Protein AF-A0A922ZVG9-F1 (afdb_monomer)

Foldseek 3Di:
DDDDDDDDDDDDDDDDDDDDDDDDDDDDDDDDDDDDDDDDDDPDPPPDPPPPPPDDDQDQDDPCLLPPQVNVCVLQHVQKDWPDKDQLVRCVVQDDQPPVSVQQVVFPDKTKTKMAHPPDPFIKIKIKGWDAQVSLVVSVVSLVVVVWDWDDDPQWIKTKDWDDDPPAIKIWIWIDGRTMIMIMIGGGNVSRVSSSVSSVVSSCVVCVPVVD

Mean predicted aligned error: 12.77 Å

Radius of gyration: 26.07 Å; Cα contacts (8 Å, |Δi|>4): 319; chains: 1; bounding box: 52×43×104 Å

pLDDT: mean 85.52, std 18.0, range [38.47, 98.81]

Structure (mmCIF, N/CA/C/O backbone):
data_AF-A0A922ZVG9-F1
#
_entry.id   AF-A0A922ZVG9-F1
#
loop_
_atom_site.group_PDB
_atom_site.id
_atom_site.type_symbol
_atom_site.label_atom_id
_atom_site.label_alt_id
_atom_site.label_comp_id
_atom_site.label_asym_id
_atom_site.label_entity_id
_atom_site.label_seq_id
_atom_site.pdbx_PDB_ins_code
_atom_site.Cartn_x
_atom_site.Cartn_y
_atom_site.Cartn_z
_atom_site.occupancy
_atom_site.B_iso_or_equiv
_atom_site.auth_seq_id
_atom_site.auth_comp_id
_atom_site.auth_asym_id
_atom_site.auth_atom_id
_atom_site.pdbx_PDB_model_num
ATOM 1 N N . MET A 1 1 ? -9.585 1.193 -50.140 1.00 43.19 1 MET A N 1
ATOM 2 C CA . MET A 1 1 ? -10.476 0.426 -49.247 1.00 43.19 1 MET A CA 1
ATOM 3 C C . MET A 1 1 ? -10.471 1.135 -47.900 1.00 43.19 1 MET A C 1
ATOM 5 O O . MET A 1 1 ? -9.735 0.750 -47.012 1.00 43.19 1 MET A O 1
ATOM 9 N N . GLU A 1 2 ? -10.979 2.360 -47.793 1.00 38.47 2 GLU A N 1
ATOM 10 C CA . GLU A 1 2 ? -12.406 2.732 -47.820 1.00 38.47 2 GLU A CA 1
ATOM 11 C C . GLU A 1 2 ? -13.263 1.918 -46.843 1.00 38.47 2 GLU A C 1
ATOM 13 O O . GLU A 1 2 ? -13.552 0.756 -47.105 1.00 38.47 2 GLU A O 1
ATOM 18 N N . GLY A 1 3 ? -13.728 2.599 -45.786 1.00 40.97 3 GLY A N 1
ATOM 19 C CA . GLY A 1 3 ? -15.113 2.482 -45.321 1.00 40.97 3 GLY A CA 1
ATOM 20 C C . GLY A 1 3 ? -15.347 1.873 -43.936 1.00 40.97 3 GLY A C 1
ATOM 21 O O . GLY A 1 3 ? -15.377 0.659 -43.814 1.00 40.97 3 GLY A O 1
ATOM 22 N N . LEU A 1 4 ? -15.600 2.734 -42.938 1.00 57.41 4 LEU A N 1
ATOM 23 C CA . LEU A 1 4 ? -16.803 2.808 -42.066 1.00 57.41 4 LEU A CA 1
ATOM 24 C C . LEU A 1 4 ? -16.426 3.648 -40.822 1.00 57.41 4 LEU A C 1
ATOM 26 O O . LEU A 1 4 ? -15.674 3.190 -39.977 1.00 57.41 4 LEU A O 1
ATOM 30 N N . LEU A 1 5 ? -16.727 4.947 -40.706 1.00 56.44 5 LEU A N 1
ATOM 31 C CA . LEU A 1 5 ? -18.036 5.550 -40.405 1.00 56.44 5 LEU A CA 1
ATOM 32 C C . LEU A 1 5 ? -18.814 4.822 -39.294 1.00 56.44 5 LEU A C 1
ATOM 34 O O . LEU A 1 5 ? -19.694 4.016 -39.577 1.00 56.44 5 LEU A O 1
ATOM 38 N N . MET A 1 6 ? -18.581 5.219 -38.037 1.00 56.72 6 MET A N 1
ATOM 39 C CA . MET A 1 6 ? -19.600 5.116 -36.993 1.00 56.72 6 MET A CA 1
ATOM 40 C C . MET A 1 6 ? -19.774 6.467 -36.299 1.00 56.72 6 MET A C 1
ATOM 42 O O . MET A 1 6 ? -18.881 7.007 -35.655 1.00 56.72 6 MET A O 1
ATOM 46 N N . ARG A 1 7 ? -20.944 7.051 -36.559 1.00 57.59 7 ARG A N 1
ATOM 47 C CA . ARG A 1 7 ? -21.466 8.293 -35.998 1.00 57.59 7 ARG A CA 1
ATOM 48 C C . ARG A 1 7 ? -22.326 7.962 -34.780 1.00 57.59 7 ARG A C 1
ATOM 50 O O . ARG A 1 7 ? -23.162 7.069 -34.871 1.00 57.59 7 ARG A O 1
ATOM 57 N N . GLY A 1 8 ? -22.270 8.823 -33.768 1.00 42.88 8 GLY A N 1
ATOM 58 C CA . GLY A 1 8 ? -23.385 9.067 -32.848 1.00 42.88 8 GLY A CA 1
ATOM 59 C C . GLY A 1 8 ? -23.126 8.601 -31.413 1.00 42.88 8 GLY A C 1
ATOM 60 O O . GLY A 1 8 ? -22.504 7.576 -31.212 1.00 42.88 8 GLY A O 1
ATOM 61 N N . ARG A 1 9 ? -23.582 9.290 -30.365 1.00 59.34 9 ARG A N 1
ATOM 62 C CA . ARG A 1 9 ? -24.450 10.470 -30.244 1.00 59.34 9 ARG A CA 1
ATOM 63 C C . ARG A 1 9 ? -24.078 11.208 -28.953 1.00 59.34 9 ARG A C 1
ATOM 65 O O . ARG A 1 9 ? -23.789 10.582 -27.943 1.00 59.34 9 ARG A O 1
ATOM 72 N N . ILE A 1 10 ? -24.145 12.533 -29.015 1.00 49.34 10 ILE A N 1
ATOM 73 C CA . ILE A 1 10 ? -24.098 13.460 -27.883 1.00 49.34 10 ILE A CA 1
ATOM 74 C C . ILE A 1 10 ? -25.368 13.272 -27.043 1.00 49.34 10 ILE A C 1
ATOM 76 O O . ILE A 1 10 ? -26.468 13.331 -27.596 1.00 49.34 10 ILE A O 1
ATOM 80 N N . LEU A 1 11 ? -25.225 13.113 -25.726 1.00 55.97 11 LEU A N 1
ATOM 81 C CA . LEU A 1 11 ? -26.297 13.349 -24.759 1.00 55.97 11 LEU A CA 1
ATOM 82 C C . LEU A 1 11 ? -25.778 14.303 -23.679 1.00 55.97 11 LEU A C 1
ATOM 84 O O . LEU A 1 11 ? -25.039 13.923 -22.778 1.00 55.97 11 LEU A O 1
ATOM 88 N N . ILE A 1 12 ? -26.157 15.571 -23.833 1.00 51.50 12 ILE A N 1
ATOM 89 C CA . ILE A 1 12 ? -26.032 16.630 -22.832 1.00 51.50 12 ILE A CA 1
ATOM 90 C C . ILE A 1 12 ? -27.195 16.434 -21.858 1.00 51.50 12 ILE A C 1
ATOM 92 O O . ILE A 1 12 ? -28.350 16.610 -22.242 1.00 51.50 12 ILE A O 1
ATOM 96 N N . GLY A 1 13 ? -26.897 16.049 -20.620 1.00 48.12 13 GLY A N 1
ATOM 97 C CA . GLY A 1 13 ? -27.869 15.942 -19.534 1.00 48.12 13 GLY A CA 1
ATOM 98 C C . GLY A 1 13 ? -27.496 16.887 -18.401 1.00 48.12 13 GLY A C 1
ATOM 99 O O . GLY A 1 13 ? -26.818 16.487 -17.464 1.00 48.12 13 GLY A O 1
ATOM 100 N N . 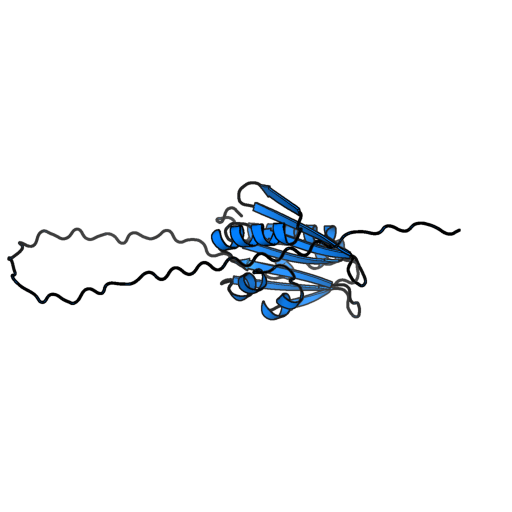ALA A 1 14 ? -27.911 18.149 -18.504 1.00 50.88 14 ALA A N 1
ATOM 101 C CA . ALA A 1 14 ? -27.835 19.110 -17.411 1.00 50.88 14 ALA A CA 1
ATOM 102 C C . ALA A 1 14 ? -29.084 18.960 -16.531 1.00 50.88 14 ALA A C 1
ATOM 104 O O . ALA A 1 14 ? -30.191 19.251 -16.981 1.00 50.88 14 ALA A O 1
ATOM 105 N N . ALA A 1 15 ? -28.910 18.530 -15.283 1.00 53.50 15 ALA A N 1
ATOM 106 C CA . ALA A 1 15 ? -29.954 18.569 -14.264 1.00 53.50 15 ALA A CA 1
ATOM 107 C C . ALA A 1 15 ? -29.388 19.231 -13.003 1.00 53.50 15 ALA A C 1
ATOM 109 O O . ALA A 1 15 ? -28.751 18.596 -12.170 1.00 53.50 15 ALA A O 1
ATOM 110 N N . ALA A 1 16 ? -29.599 20.543 -12.902 1.00 50.28 16 ALA A N 1
ATOM 111 C CA . ALA A 1 16 ? -29.396 21.301 -11.679 1.00 50.28 16 ALA A CA 1
ATOM 112 C C . ALA A 1 16 ? -30.608 21.082 -10.763 1.00 50.28 16 ALA A C 1
ATOM 114 O O . ALA A 1 16 ? -31.729 21.427 -11.137 1.00 50.28 16 ALA A O 1
ATOM 115 N N . ILE A 1 17 ? -30.388 20.534 -9.568 1.00 63.16 17 ILE A N 1
ATOM 116 C CA . ILE A 1 17 ? -31.387 20.518 -8.496 1.00 63.16 17 ILE A CA 1
ATOM 117 C C . ILE A 1 17 ? -30.817 21.327 -7.335 1.00 63.16 17 ILE A C 1
ATOM 119 O O . ILE A 1 17 ? -29.935 20.883 -6.608 1.00 63.16 17 ILE A O 1
ATOM 123 N N . ALA A 1 18 ? -31.326 22.549 -7.206 1.00 53.88 18 ALA A N 1
ATOM 124 C CA . ALA A 1 18 ? -31.169 23.386 -6.032 1.00 53.88 18 ALA A CA 1
ATOM 125 C C . ALA A 1 18 ? -32.199 22.955 -4.979 1.00 53.88 18 ALA A C 1
ATOM 127 O O . ALA A 1 18 ? -33.402 23.026 -5.230 1.00 53.88 18 ALA A O 1
ATOM 128 N N . LEU A 1 19 ? -31.735 22.551 -3.798 1.00 58.69 19 LEU A N 1
ATOM 129 C CA . LEU A 1 19 ? -32.568 22.385 -2.608 1.00 58.69 19 LEU A CA 1
ATOM 130 C C . LEU A 1 19 ? -31.985 23.246 -1.487 1.00 58.69 19 LEU A C 1
ATOM 132 O O . LEU A 1 19 ? -31.053 22.870 -0.784 1.00 58.69 19 LEU A O 1
ATOM 136 N N . LEU A 1 20 ? -32.553 24.444 -1.375 1.00 62.53 20 LEU A N 1
ATOM 137 C CA . LEU A 1 20 ? -32.515 25.288 -0.188 1.00 62.53 20 LEU A CA 1
ATOM 138 C C . LEU A 1 20 ? -33.515 24.721 0.821 1.00 62.53 20 LEU A C 1
ATOM 140 O O . LEU A 1 20 ? -34.700 24.671 0.502 1.00 62.53 20 LEU A O 1
ATOM 144 N N . LEU A 1 21 ? -33.083 24.402 2.041 1.00 58.88 21 LEU A N 1
ATOM 145 C CA . LEU A 1 21 ? -33.946 24.501 3.220 1.00 58.88 21 LEU A CA 1
ATOM 146 C C . LEU A 1 21 ? -33.150 25.034 4.412 1.00 58.88 21 LEU A C 1
ATOM 148 O O . LEU A 1 21 ? -32.323 24.354 5.010 1.00 58.88 21 LEU A O 1
ATOM 152 N N . ALA A 1 22 ? -33.443 26.294 4.725 1.00 54.72 22 ALA A N 1
ATOM 153 C CA . ALA A 1 22 ? -33.167 26.936 5.995 1.00 54.72 22 ALA A CA 1
ATOM 154 C C . ALA A 1 22 ? -34.012 26.291 7.109 1.00 54.72 22 ALA A C 1
ATOM 156 O O . ALA A 1 22 ? -35.189 25.997 6.900 1.00 54.72 22 ALA A O 1
ATOM 157 N N . GLY A 1 23 ? -33.432 26.132 8.299 1.00 46.53 23 GLY A N 1
ATOM 158 C CA . GLY A 1 23 ? -34.134 25.698 9.508 1.00 46.53 23 GLY A CA 1
ATOM 159 C C . GLY A 1 23 ? -33.532 26.353 10.749 1.00 46.53 23 GLY A C 1
ATOM 160 O O . GLY A 1 23 ? -32.421 26.023 11.149 1.00 46.53 23 GLY A O 1
ATOM 161 N N . CYS A 1 24 ? -34.258 27.321 11.308 1.00 57.78 24 CYS A N 1
ATOM 162 C CA . CYS A 1 24 ? -33.908 28.122 12.480 1.00 57.78 24 CYS A CA 1
ATOM 163 C C . CYS A 1 24 ? -34.019 27.360 13.817 1.00 57.78 24 CYS A C 1
ATOM 165 O O . CYS A 1 24 ? -34.945 26.579 14.001 1.00 57.78 24 CYS A O 1
ATOM 167 N N . THR A 1 25 ? -33.070 27.672 14.712 1.00 62.38 25 THR A N 1
ATOM 168 C CA . THR A 1 25 ? -33.117 28.026 16.162 1.00 62.38 25 THR A CA 1
ATOM 169 C C . THR A 1 25 ? -34.347 27.627 17.022 1.00 62.38 25 THR A C 1
ATOM 171 O O . THR A 1 25 ? -35.474 27.614 16.534 1.00 62.38 25 THR A O 1
ATOM 174 N N . PRO A 1 26 ? -34.172 27.369 18.343 1.00 55.50 26 PRO A N 1
ATOM 175 C CA . PRO A 1 26 ? -33.976 28.476 19.290 1.00 55.50 26 PRO A CA 1
ATOM 176 C C . PRO A 1 26 ? -32.951 28.246 20.416 1.00 55.50 26 PRO A C 1
ATOM 178 O O . PRO A 1 26 ? -32.636 27.131 20.821 1.00 55.50 26 PRO A O 1
ATOM 181 N N . ALA A 1 27 ? -32.478 29.385 20.926 1.00 53.66 27 ALA A N 1
ATOM 182 C CA . ALA A 1 27 ? -31.704 29.559 22.145 1.00 53.66 27 ALA A CA 1
ATOM 183 C C . ALA A 1 27 ? -32.549 29.302 23.405 1.00 53.66 27 ALA A C 1
ATOM 185 O O . ALA A 1 27 ? -33.741 29.609 23.428 1.00 53.66 27 ALA A O 1
ATOM 186 N N . ALA A 1 28 ? -31.903 28.822 24.469 1.00 51.31 28 ALA A N 1
ATOM 187 C CA . ALA A 1 28 ? -32.445 28.834 25.821 1.00 51.31 28 ALA A CA 1
ATOM 188 C C . ALA A 1 28 ? -31.472 29.578 26.748 1.00 51.31 28 ALA A C 1
ATOM 190 O O . ALA A 1 28 ? -30.294 29.237 26.845 1.00 51.31 28 ALA A O 1
ATOM 191 N N . GLU A 1 29 ? -31.993 30.631 27.372 1.00 57.00 29 GLU A N 1
ATOM 192 C CA . GLU A 1 29 ? -31.346 31.477 28.373 1.00 57.00 29 GLU A CA 1
ATOM 193 C C . GLU A 1 29 ? -31.370 30.844 29.784 1.00 57.00 29 GLU A C 1
ATOM 195 O O . GLU A 1 29 ? -32.125 29.900 30.036 1.00 57.00 29 GLU A O 1
ATOM 200 N N . PRO A 1 30 ? -30.525 31.340 30.710 1.00 57.44 30 PRO A N 1
ATOM 201 C CA . PRO A 1 30 ? -30.187 30.673 31.963 1.00 57.44 30 PRO A CA 1
ATOM 202 C C . PRO A 1 30 ? -31.219 30.922 33.071 1.00 57.44 30 PRO A C 1
ATOM 204 O O . PRO A 1 30 ? -31.742 32.024 33.220 1.00 57.44 30 PRO A O 1
ATOM 207 N N . SER A 1 31 ? -31.453 29.907 33.907 1.00 54.03 31 SER A N 1
ATOM 208 C CA . SER A 1 31 ? -32.232 30.026 35.149 1.00 54.03 31 SER A CA 1
ATOM 209 C C . SER A 1 31 ? -31.305 29.928 36.365 1.00 54.03 31 SER A C 1
ATOM 211 O O . SER A 1 31 ? -30.615 28.928 36.558 1.00 54.03 31 SER A O 1
ATOM 213 N N . THR A 1 32 ? -31.276 31.001 37.152 1.00 50.53 32 THR A N 1
ATOM 214 C CA . THR A 1 32 ? -30.608 31.188 38.453 1.00 50.53 32 THR A CA 1
ATOM 215 C C . THR A 1 32 ? -31.326 30.412 39.589 1.00 50.53 32 THR A C 1
ATOM 217 O O . THR A 1 32 ? -32.411 29.876 39.364 1.00 50.53 32 THR A O 1
ATOM 220 N N . PRO A 1 33 ? -30.727 30.295 40.795 1.00 60.97 33 PRO A N 1
ATOM 221 C CA . PRO A 1 33 ? -30.832 29.117 41.656 1.00 60.97 33 PRO A CA 1
ATOM 222 C C . PRO A 1 33 ? -31.843 29.279 42.795 1.00 60.97 33 PRO A C 1
ATOM 224 O O . PRO A 1 33 ? -32.004 30.378 43.322 1.00 60.97 33 PRO A O 1
ATOM 227 N N . GLU A 1 34 ? -32.422 28.175 43.279 1.00 47.28 34 GLU A N 1
ATOM 228 C CA . GLU A 1 34 ? -33.079 28.184 44.588 1.00 47.28 34 GLU A CA 1
ATOM 229 C C . GLU A 1 34 ? -33.176 26.801 45.255 1.00 47.28 34 GLU A C 1
ATOM 231 O O . GLU A 1 34 ? -33.453 25.790 44.618 1.00 47.28 34 GLU A O 1
ATOM 236 N N . ALA A 1 35 ? -32.986 26.845 46.576 1.00 44.97 35 ALA A N 1
ATOM 237 C CA . ALA A 1 35 ? -33.370 25.889 47.614 1.00 44.97 35 ALA A CA 1
ATOM 238 C C . ALA A 1 35 ? -32.629 24.539 47.726 1.00 44.97 35 ALA A C 1
ATOM 240 O O . ALA A 1 35 ? -32.925 23.536 47.085 1.00 44.97 35 ALA A O 1
ATOM 241 N N . SER A 1 36 ? -31.730 24.541 48.713 1.00 59.12 36 SER A N 1
ATOM 242 C CA . SER A 1 36 ? -31.152 23.399 49.421 1.00 59.12 36 SER A CA 1
ATOM 243 C C . SER A 1 36 ? -32.203 22.586 50.192 1.00 59.12 36 SER A C 1
ATOM 245 O O . SER A 1 36 ? -32.967 23.159 50.975 1.00 59.12 36 SER A O 1
ATOM 247 N N . PRO A 1 37 ? -32.162 21.249 50.076 1.00 52.09 37 PRO A N 1
ATOM 248 C CA . PRO A 1 37 ? -32.462 20.358 51.182 1.00 52.09 37 PRO A CA 1
ATOM 249 C C . PRO A 1 37 ? -31.205 19.592 51.623 1.00 52.09 37 PRO A C 1
ATOM 251 O O . PRO A 1 37 ? -30.419 19.091 50.822 1.00 52.09 37 PRO A O 1
ATOM 254 N N . SER A 1 38 ? -31.038 19.504 52.941 1.00 57.78 38 SER A N 1
ATOM 255 C CA . SER A 1 38 ? -30.007 18.728 53.627 1.00 57.78 38 SER A CA 1
ATOM 256 C C . SER A 1 38 ? -30.146 17.241 53.274 1.00 57.78 38 SER A C 1
ATOM 258 O O . SER A 1 38 ? -31.149 16.613 53.615 1.00 57.78 38 SER A O 1
ATOM 260 N N . VAL A 1 39 ? -29.153 16.693 52.567 1.00 49.38 39 VAL A N 1
ATOM 2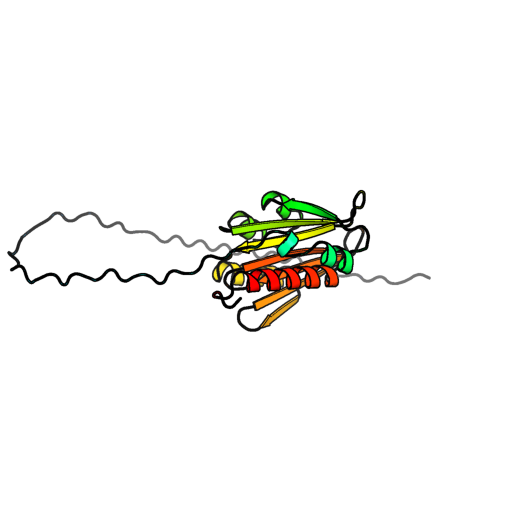61 C CA . VAL A 1 39 ? -29.060 15.268 52.231 1.00 49.38 39 VAL A CA 1
ATOM 262 C C . VAL A 1 39 ? -28.105 14.606 53.215 1.00 49.38 39 VAL A C 1
ATOM 264 O O . VAL A 1 39 ? -26.936 14.965 53.316 1.00 49.38 39 VAL A O 1
ATOM 267 N N . THR A 1 40 ? -28.641 13.646 53.960 1.00 59.12 40 THR A N 1
ATOM 268 C CA . THR A 1 40 ? -27.905 12.688 54.782 1.00 59.12 40 THR A CA 1
ATOM 269 C C . THR A 1 40 ? -26.863 11.964 53.927 1.00 59.12 40 THR A C 1
ATOM 271 O O . THR A 1 40 ? -27.216 11.342 52.926 1.00 59.12 40 THR A O 1
ATOM 274 N N . GLU A 1 41 ? -25.591 12.049 54.321 1.00 52.19 41 GLU A N 1
ATOM 275 C CA . GLU A 1 41 ? -24.470 11.355 53.681 1.00 52.19 41 GLU A CA 1
ATOM 276 C C . GLU A 1 41 ? -24.674 9.834 53.762 1.00 52.19 41 GLU A C 1
ATOM 278 O O . GLU A 1 41 ? -24.414 9.186 54.775 1.00 52.19 41 GLU A O 1
ATOM 283 N N . SER A 1 42 ? -25.193 9.266 52.675 1.00 63.06 42 SER A N 1
ATOM 284 C CA . SER A 1 42 ? -25.098 7.841 52.378 1.00 63.06 42 SER A CA 1
ATOM 285 C C . SER A 1 42 ? -23.681 7.568 51.862 1.00 63.06 42 SER A C 1
ATOM 287 O O . SER A 1 42 ? -23.178 8.380 51.084 1.00 63.06 42 SER A O 1
ATOM 289 N N . PRO A 1 43 ? -23.017 6.462 52.245 1.00 58.62 43 PRO A N 1
ATOM 290 C CA . PRO A 1 43 ? -21.675 6.164 51.764 1.00 58.62 43 PRO A CA 1
ATOM 291 C C . PRO A 1 43 ? -21.697 6.051 50.238 1.00 58.62 43 PRO A C 1
ATOM 293 O O . PRO A 1 43 ? -22.365 5.181 49.678 1.00 58.62 43 PRO A O 1
ATOM 296 N N . THR A 1 44 ? -20.989 6.962 49.573 1.00 62.53 44 THR A N 1
ATOM 297 C CA . THR A 1 44 ? -20.734 6.904 48.136 1.00 62.53 44 THR A CA 1
ATOM 298 C C . THR A 1 44 ? -20.031 5.579 47.847 1.00 62.53 44 THR A C 1
ATOM 300 O O . THR A 1 44 ? -18.969 5.336 48.428 1.00 62.53 44 THR A O 1
ATOM 303 N N . PRO A 1 45 ? -20.582 4.695 46.996 1.00 60.47 45 PRO A N 1
ATOM 304 C CA . PRO A 1 45 ? -19.816 3.559 46.518 1.00 60.47 45 PRO A CA 1
ATOM 305 C C . PRO A 1 45 ? -18.604 4.119 45.773 1.00 60.47 45 PRO A C 1
ATOM 307 O O . PRO A 1 45 ? -18.752 4.869 44.808 1.00 60.47 45 PRO A O 1
ATOM 310 N N . THR A 1 46 ? -17.405 3.803 46.259 1.00 69.75 46 THR A N 1
ATOM 311 C CA . THR A 1 46 ? -16.164 4.016 45.519 1.00 69.75 46 THR A CA 1
ATOM 312 C C . THR A 1 46 ? -16.311 3.274 44.197 1.00 69.75 46 THR A C 1
ATOM 314 O O . THR A 1 46 ? -16.263 2.048 44.169 1.00 69.75 46 THR A O 1
ATOM 317 N N . VAL A 1 47 ? -16.574 4.017 43.123 1.00 62.78 47 VAL A N 1
ATOM 318 C CA . VAL A 1 47 ? -16.564 3.495 41.759 1.00 62.78 47 VAL A CA 1
ATOM 319 C C . VAL A 1 47 ? -15.137 3.023 41.518 1.00 62.78 47 VAL A C 1
ATOM 321 O O . VAL A 1 47 ? -14.217 3.840 41.454 1.00 62.78 47 VAL A O 1
ATOM 324 N N . GLU A 1 48 ? -14.932 1.707 41.478 1.00 66.69 48 GLU A N 1
ATOM 325 C CA . GLU A 1 48 ? -13.679 1.153 40.981 1.00 66.69 48 GLU A CA 1
ATOM 326 C C . GLU A 1 48 ? -13.456 1.723 39.576 1.00 66.69 48 GLU A C 1
ATOM 328 O O . GLU A 1 48 ? -14.400 1.744 38.777 1.00 66.69 48 GLU A O 1
ATOM 333 N N . PRO A 1 49 ? -12.253 2.237 39.267 1.00 61.91 49 PRO A N 1
ATOM 334 C CA . PRO A 1 49 ? -11.962 2.710 37.928 1.00 61.91 49 PRO A CA 1
ATOM 335 C C . PRO A 1 49 ? -12.222 1.551 36.968 1.00 61.91 49 PRO A C 1
ATOM 337 O O . PRO A 1 49 ? -11.539 0.526 37.009 1.00 61.91 49 PRO A O 1
ATOM 340 N N . THR A 1 50 ? -13.253 1.704 36.133 1.00 68.88 50 THR A N 1
ATOM 341 C CA . THR A 1 50 ? -13.476 0.814 34.999 1.00 68.88 50 THR A CA 1
ATOM 342 C C . THR A 1 50 ? -12.235 0.962 34.145 1.00 68.88 50 THR A C 1
ATOM 344 O O . THR A 1 50 ? -11.999 2.015 33.560 1.00 68.88 50 THR A O 1
ATOM 347 N N . THR A 1 51 ? -11.373 -0.049 34.195 1.00 61.31 51 THR A N 1
ATOM 348 C CA . THR A 1 51 ? -10.188 -0.094 33.353 1.00 61.31 51 THR A CA 1
ATOM 349 C C . THR A 1 51 ? -10.730 -0.259 31.944 1.00 61.31 51 THR A C 1
ATOM 351 O O . THR A 1 51 ? -11.230 -1.333 31.609 1.00 61.31 51 THR A O 1
ATOM 354 N N . GLU A 1 52 ? -10.755 0.829 31.170 1.00 66.75 52 GLU A N 1
ATOM 355 C CA . GLU A 1 52 ? -11.092 0.743 29.754 1.00 66.75 52 GLU A CA 1
ATOM 356 C C . GLU A 1 52 ? -10.165 -0.296 29.117 1.00 66.75 52 GLU A C 1
ATOM 358 O O . GLU A 1 52 ? -8.968 -0.331 29.434 1.00 66.75 52 GLU A O 1
ATOM 363 N N . PRO A 1 53 ? -10.707 -1.197 28.284 1.00 62.09 53 PRO A N 1
ATOM 364 C CA . PRO A 1 53 ? -9.880 -2.159 27.585 1.00 62.09 53 PRO A CA 1
ATOM 365 C C . PRO A 1 53 ? -8.840 -1.394 26.763 1.00 62.09 53 PRO A C 1
ATOM 367 O O . PRO A 1 53 ? -9.182 -0.522 25.965 1.00 62.09 53 PRO A O 1
ATOM 370 N N . VAL A 1 54 ? -7.564 -1.704 26.990 1.00 67.00 54 V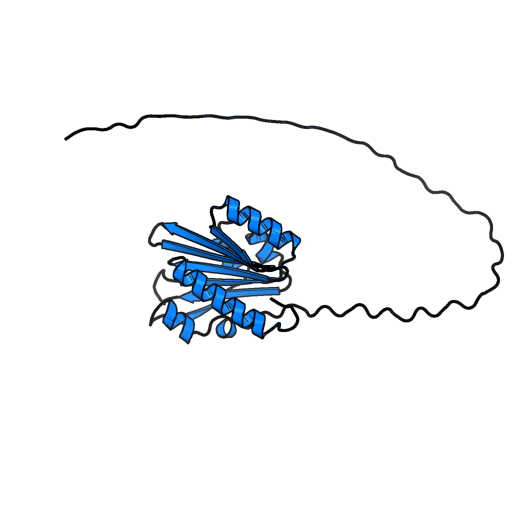AL A N 1
ATOM 371 C CA . VAL A 1 54 ? -6.462 -1.152 26.201 1.00 67.00 54 VAL A CA 1
ATOM 372 C C . VAL A 1 54 ? -6.583 -1.740 24.801 1.00 67.00 54 VAL A C 1
ATOM 374 O O . VAL A 1 54 ? -6.325 -2.926 24.606 1.00 67.00 54 VAL A O 1
ATOM 377 N N . VAL A 1 55 ? -7.026 -0.923 23.847 1.00 70.44 55 VAL A N 1
ATOM 378 C CA . VAL A 1 55 ? -6.982 -1.268 22.424 1.00 70.44 55 VAL A CA 1
ATOM 379 C C . VAL A 1 55 ? -5.514 -1.265 22.008 1.00 70.44 55 VAL A C 1
ATOM 381 O O . VAL A 1 55 ? -4.797 -0.294 22.258 1.00 70.44 55 VAL A O 1
ATOM 384 N N . GLU A 1 56 ? -5.041 -2.374 21.443 1.00 78.81 56 GLU A N 1
ATOM 385 C CA . GLU A 1 56 ? -3.666 -2.476 20.959 1.00 78.81 56 GLU A CA 1
ATOM 386 C C . GLU A 1 56 ? -3.498 -1.566 19.737 1.00 78.81 56 GLU A C 1
ATOM 388 O O . GLU A 1 56 ? -4.294 -1.614 18.804 1.00 78.81 56 GLU A O 1
ATOM 393 N N . ALA A 1 57 ? -2.499 -0.685 19.764 1.00 87.62 57 ALA A N 1
ATOM 394 C CA . ALA A 1 57 ? -2.271 0.255 18.674 1.00 87.62 57 ALA A CA 1
ATOM 395 C C . ALA A 1 57 ? -1.646 -0.452 17.462 1.00 87.62 57 ALA A C 1
ATOM 397 O O . ALA A 1 57 ? -0.738 -1.273 17.616 1.00 87.62 57 ALA A O 1
ATOM 398 N N . LEU A 1 58 ? -2.084 -0.082 16.254 1.00 95.31 58 LEU A N 1
ATOM 399 C CA . LEU A 1 58 ? -1.524 -0.600 15.007 1.00 95.31 58 LEU A CA 1
ATOM 400 C C . LEU A 1 58 ? -0.024 -0.286 14.909 1.00 95.31 58 LEU A C 1
ATOM 402 O O . LEU A 1 58 ? 0.399 0.869 14.931 1.00 95.31 58 LEU A O 1
ATOM 406 N N . THR A 1 59 ? 0.781 -1.324 14.713 1.00 97.44 59 THR A N 1
ATOM 407 C CA . THR A 1 59 ? 2.218 -1.224 14.454 1.00 97.44 59 THR A CA 1
ATOM 408 C C . THR A 1 59 ? 2.511 -1.518 12.985 1.00 97.44 59 THR A C 1
ATOM 410 O O . THR A 1 59 ? 2.233 -2.612 12.498 1.00 97.44 59 THR A O 1
ATOM 413 N N . ILE A 1 60 ? 3.130 -0.572 12.271 1.00 98.19 60 ILE A N 1
ATOM 414 C CA . ILE A 1 60 ? 3.561 -0.765 10.877 1.00 98.19 60 ILE A CA 1
ATOM 415 C C . ILE A 1 60 ? 5.077 -1.044 10.836 1.00 98.19 60 ILE A C 1
ATOM 417 O O . ILE A 1 60 ? 5.862 -0.140 11.156 1.00 98.19 60 ILE A O 1
ATOM 421 N N . PRO A 1 61 ? 5.512 -2.257 10.431 1.00 98.44 61 PRO A N 1
ATOM 422 C CA . PRO A 1 61 ? 6.929 -2.608 10.314 1.00 98.44 61 PRO A CA 1
ATOM 423 C C . PRO A 1 61 ? 7.714 -1.710 9.358 1.00 98.44 61 PRO A C 1
ATOM 425 O O . PRO A 1 61 ? 7.137 -1.087 8.476 1.00 98.44 61 PRO A O 1
ATOM 428 N N . GLU A 1 62 ? 9.043 -1.719 9.480 1.00 98.44 62 GLU A N 1
ATOM 429 C CA . GLU A 1 62 ? 9.960 -1.038 8.553 1.00 98.44 62 GLU A CA 1
ATOM 430 C C . GLU A 1 62 ? 9.784 -1.504 7.099 1.00 98.44 62 GLU A C 1
ATOM 432 O O . GLU A 1 62 ? 9.424 -2.657 6.849 1.00 98.44 62 GLU A O 1
ATOM 437 N N . CYS A 1 63 ? 10.101 -0.644 6.124 1.00 98.69 63 CYS A N 1
ATOM 438 C CA . CYS A 1 63 ? 9.898 -0.932 4.697 1.00 98.69 63 CYS A CA 1
ATOM 439 C C . CYS A 1 63 ? 10.540 -2.246 4.229 1.00 98.69 63 CYS A C 1
ATOM 441 O O . CYS A 1 63 ? 9.908 -3.026 3.520 1.00 98.69 63 CYS A O 1
ATOM 443 N N . GLU A 1 64 ? 11.764 -2.541 4.669 1.00 98.00 64 GLU A N 1
ATOM 444 C CA . GLU A 1 64 ? 12.455 -3.792 4.321 1.00 98.00 64 GLU A CA 1
ATOM 445 C C . GLU A 1 64 ? 11.878 -5.026 5.038 1.00 98.00 64 GLU A C 1
ATOM 447 O O . GLU A 1 64 ? 12.158 -6.157 4.647 1.00 98.00 64 GLU A O 1
ATOM 452 N N . THR A 1 65 ? 11.056 -4.827 6.073 1.00 98.56 65 THR A N 1
ATOM 453 C CA . THR A 1 65 ? 10.281 -5.899 6.717 1.00 98.56 65 THR A CA 1
ATOM 454 C C . THR A 1 65 ? 8.943 -6.107 6.010 1.00 98.56 65 THR A C 1
ATOM 456 O O . THR A 1 65 ? 8.555 -7.254 5.789 1.00 98.56 65 THR A O 1
ATOM 459 N N . LEU A 1 66 ? 8.270 -5.020 5.608 1.00 98.69 66 LEU A N 1
ATOM 460 C CA . LEU A 1 66 ? 7.060 -5.074 4.781 1.00 98.69 66 LEU A CA 1
ATOM 461 C C . LEU A 1 66 ? 7.337 -5.790 3.456 1.00 98.69 66 LEU A C 1
ATOM 463 O O . LEU A 1 66 ? 6.626 -6.722 3.094 1.00 98.69 66 LEU A O 1
ATOM 467 N N . VAL A 1 67 ? 8.399 -5.385 2.756 1.00 98.69 67 VAL A N 1
ATOM 468 C CA . VAL A 1 67 ? 8.819 -5.968 1.479 1.00 98.69 67 VAL A CA 1
ATOM 469 C C . VAL A 1 67 ? 10.345 -6.106 1.472 1.00 98.69 67 VAL A C 1
ATOM 471 O O . VAL A 1 67 ? 11.065 -5.163 1.134 1.00 98.69 67 VAL A O 1
ATOM 474 N N . PRO A 1 68 ? 10.876 -7.292 1.818 1.00 98.62 68 PRO A N 1
ATOM 475 C CA . PRO A 1 68 ? 12.309 -7.540 1.748 1.00 98.62 68 PRO A CA 1
ATOM 476 C C . PRO A 1 68 ? 12.846 -7.345 0.330 1.00 98.62 68 PRO A C 1
ATOM 478 O O . PRO A 1 68 ? 12.228 -7.795 -0.637 1.00 98.62 68 PRO A O 1
ATOM 481 N N . LEU A 1 69 ? 14.041 -6.759 0.199 1.00 98.44 69 LEU A N 1
ATOM 482 C CA . LEU A 1 69 ? 14.649 -6.481 -1.108 1.00 98.44 69 LEU A CA 1
ATOM 483 C C . LEU A 1 69 ? 14.745 -7.732 -1.996 1.00 98.44 69 LEU A C 1
ATOM 485 O O . LEU A 1 69 ? 14.527 -7.645 -3.197 1.00 98.44 69 LEU A O 1
ATOM 489 N N . ALA A 1 70 ? 15.013 -8.905 -1.417 1.00 98.50 70 ALA A N 1
ATOM 490 C CA . ALA A 1 70 ? 15.048 -10.161 -2.168 1.00 98.50 70 ALA A CA 1
ATOM 491 C C . ALA A 1 70 ? 13.705 -10.480 -2.852 1.00 98.50 70 ALA A C 1
ATOM 493 O O . ALA A 1 70 ? 13.695 -10.893 -4.008 1.00 98.50 70 ALA A O 1
ATOM 494 N N . TYR A 1 71 ? 12.583 -10.231 -2.168 1.00 98.62 71 TYR A N 1
ATOM 495 C CA . TYR A 1 71 ? 11.245 -10.409 -2.735 1.00 98.62 71 TYR A CA 1
ATOM 496 C C . TYR A 1 71 ? 10.953 -9.350 -3.804 1.00 98.62 71 TYR A C 1
ATOM 498 O O . TYR A 1 71 ? 10.445 -9.676 -4.872 1.00 98.62 71 TYR A O 1
ATOM 506 N N . ALA A 1 72 ? 11.339 -8.091 -3.567 1.00 98.38 72 ALA A N 1
ATOM 507 C CA . ALA A 1 72 ? 11.222 -7.031 -4.569 1.00 98.38 72 ALA A CA 1
ATOM 508 C C . ALA A 1 72 ? 12.014 -7.358 -5.850 1.00 98.38 72 ALA A C 1
ATOM 510 O O . ALA A 1 72 ? 11.497 -7.205 -6.952 1.00 98.38 72 ALA A O 1
ATOM 511 N N . VAL A 1 73 ? 13.243 -7.865 -5.718 1.00 98.44 73 VAL A N 1
ATOM 512 C CA . VAL A 1 73 ? 14.086 -8.307 -6.841 1.00 98.44 73 VAL A CA 1
ATOM 513 C C . VAL A 1 73 ? 13.454 -9.475 -7.597 1.00 98.44 73 VAL A C 1
ATOM 515 O O . VAL A 1 73 ? 13.476 -9.486 -8.826 1.00 98.44 73 VAL A O 1
ATOM 518 N N . GLU A 1 74 ? 12.873 -10.442 -6.887 1.00 98.19 74 GLU A N 1
ATOM 519 C CA . GLU A 1 74 ? 12.168 -11.575 -7.494 1.00 98.19 74 GLU A CA 1
ATOM 520 C C . GLU A 1 74 ? 10.942 -11.123 -8.299 1.00 98.19 74 GLU A C 1
ATOM 522 O O . GLU A 1 74 ? 10.734 -11.600 -9.412 1.00 98.19 74 GLU A O 1
ATOM 527 N N . ARG A 1 75 ? 10.144 -10.196 -7.753 1.00 97.88 75 ARG A N 1
ATOM 528 C CA . ARG A 1 75 ? 8.878 -9.760 -8.363 1.00 97.88 75 ARG A CA 1
ATOM 529 C C . ARG A 1 75 ? 9.040 -8.691 -9.437 1.00 97.88 75 ARG A C 1
ATOM 531 O O . ARG A 1 75 ? 8.291 -8.707 -10.406 1.00 97.88 75 ARG A O 1
ATOM 538 N N . PHE A 1 76 ? 9.989 -7.771 -9.277 1.00 96.81 76 PHE A N 1
ATOM 539 C CA . PHE A 1 76 ? 10.149 -6.620 -10.170 1.00 96.81 76 PHE A CA 1
ATOM 540 C C . PHE A 1 76 ? 11.341 -6.748 -11.127 1.00 96.81 76 PHE A C 1
ATOM 542 O O . PHE A 1 76 ? 11.284 -6.266 -12.257 1.00 96.81 76 PHE A O 1
ATOM 549 N N . GLY A 1 77 ? 12.411 -7.434 -10.710 1.00 96.75 77 GLY A N 1
ATOM 550 C CA . GLY A 1 77 ? 13.556 -7.751 -11.562 1.00 96.75 77 GLY A CA 1
ATOM 551 C C . GLY A 1 77 ? 14.921 -7.636 -10.878 1.00 96.75 77 GLY A C 1
ATOM 552 O O . GLY A 1 77 ? 15.095 -6.968 -9.857 1.00 96.75 77 GLY A O 1
ATOM 553 N N . GLY A 1 78 ? 15.933 -8.248 -11.505 1.00 96.00 78 GLY A N 1
ATOM 554 C CA . GLY A 1 78 ? 17.297 -8.424 -10.976 1.00 96.00 78 GLY A CA 1
ATOM 555 C C . GLY A 1 78 ? 18.069 -7.153 -10.591 1.00 96.00 78 GLY A C 1
ATOM 556 O O . GLY A 1 78 ? 19.046 -7.238 -9.854 1.00 96.00 78 GLY A O 1
ATOM 557 N N . SER A 1 79 ? 17.661 -5.984 -11.090 1.00 97.62 79 SER A N 1
ATOM 558 C CA . SER A 1 79 ? 18.314 -4.689 -10.827 1.00 97.62 79 SER A CA 1
ATOM 559 C C . SER A 1 79 ? 17.531 -3.799 -9.860 1.00 97.62 79 SER A C 1
ATOM 561 O O . SER A 1 79 ? 17.831 -2.612 -9.747 1.00 97.62 79 SER A O 1
ATOM 563 N N . THR A 1 80 ? 16.521 -4.355 -9.189 1.00 98.50 80 THR A N 1
ATOM 564 C CA . THR A 1 80 ? 15.706 -3.627 -8.214 1.00 98.50 80 THR A CA 1
ATOM 565 C C . THR A 1 80 ? 16.538 -3.258 -6.990 1.00 98.50 80 THR A C 1
ATOM 567 O O . THR A 1 80 ? 17.270 -4.087 -6.452 1.00 98.50 80 THR A O 1
ATOM 570 N N . VAL A 1 81 ? 16.397 -2.019 -6.529 1.00 98.56 81 VAL A N 1
ATOM 571 C CA . VAL A 1 81 ? 16.964 -1.516 -5.275 1.00 98.56 81 VAL A CA 1
ATOM 572 C C . VAL A 1 81 ? 15.873 -0.846 -4.445 1.00 98.56 81 VAL A C 1
ATOM 574 O O . VAL A 1 81 ? 14.840 -0.434 -4.974 1.00 98.56 81 VAL A O 1
ATOM 577 N N . PHE A 1 82 ? 16.112 -0.718 -3.143 1.00 98.50 82 PHE A N 1
ATOM 578 C CA . PHE A 1 82 ? 15.301 0.126 -2.272 1.00 98.50 82 PHE A CA 1
ATOM 579 C C . PHE A 1 82 ? 15.737 1.587 -2.433 1.00 98.50 82 PHE A C 1
ATOM 581 O O . PHE A 1 82 ? 16.922 1.896 -2.300 1.00 98.50 82 PHE A O 1
ATOM 588 N N . PHE A 1 83 ? 14.795 2.476 -2.748 1.00 98.00 83 PHE A N 1
ATOM 589 C CA . PHE A 1 83 ? 15.060 3.912 -2.878 1.00 98.00 83 PHE A CA 1
ATOM 590 C C . PHE A 1 83 ? 14.894 4.669 -1.5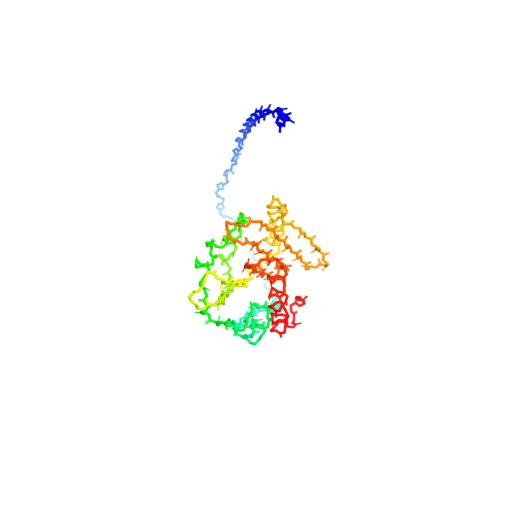62 1.00 98.00 83 PHE A C 1
ATOM 592 O O . PHE A 1 83 ? 15.492 5.732 -1.407 1.00 98.00 83 PHE A O 1
ATOM 599 N N . GLY A 1 84 ? 14.137 4.116 -0.616 1.00 97.88 84 GLY A N 1
ATOM 600 C CA . GLY A 1 84 ? 13.939 4.708 0.698 1.00 97.88 84 GLY A CA 1
ATOM 601 C C . GLY A 1 84 ? 12.476 4.774 1.106 1.00 97.88 84 GLY A C 1
ATOM 602 O O . GLY A 1 84 ? 11.572 4.321 0.394 1.00 97.88 84 GLY A O 1
ATOM 603 N N . GLU A 1 85 ? 12.270 5.348 2.285 1.00 98.06 85 GLU A N 1
ATOM 604 C CA . GLU A 1 85 ? 10.944 5.676 2.785 1.00 98.06 85 GLU A CA 1
ATOM 605 C C . GLU A 1 85 ? 10.399 6.933 2.094 1.00 98.06 85 GLU A C 1
ATOM 607 O O . GLU A 1 85 ? 11.152 7.820 1.686 1.00 98.06 85 GLU A O 1
ATOM 612 N N . LEU A 1 86 ? 9.079 6.999 1.967 1.00 97.56 86 LEU A N 1
ATOM 613 C CA . LEU A 1 86 ? 8.336 8.127 1.417 1.00 97.56 86 LEU A CA 1
ATOM 614 C C . LEU A 1 86 ? 7.499 8.748 2.527 1.00 97.56 86 LEU A C 1
ATOM 616 O O . LEU A 1 86 ? 6.890 8.021 3.312 1.00 97.56 86 LEU A O 1
ATOM 620 N N . THR 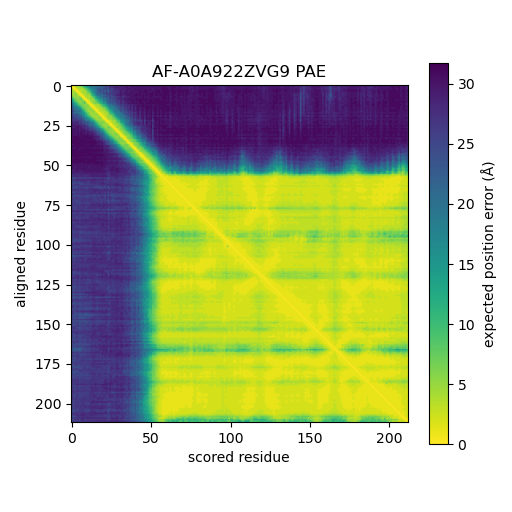A 1 87 ? 7.391 10.075 2.559 1.00 97.19 87 THR A N 1
ATOM 621 C CA . THR A 1 87 ? 6.341 10.723 3.357 1.00 97.19 87 THR A CA 1
ATOM 622 C C . THR A 1 87 ? 4.970 10.512 2.706 1.00 97.19 87 THR A C 1
ATOM 624 O O . THR A 1 87 ? 4.882 10.125 1.539 1.00 97.19 87 THR A O 1
ATOM 627 N N . ALA A 1 88 ? 3.880 10.781 3.433 1.00 95.44 88 ALA A N 1
ATOM 628 C CA . ALA A 1 88 ? 2.540 10.756 2.839 1.00 95.44 88 ALA A CA 1
ATOM 629 C C . ALA A 1 88 ? 2.452 11.723 1.650 1.00 95.44 88 ALA A C 1
ATOM 631 O O . ALA A 1 88 ? 1.963 11.343 0.591 1.00 95.44 88 ALA A O 1
ATOM 632 N N . ALA A 1 89 ? 3.019 12.928 1.796 1.00 94.50 89 ALA A N 1
ATOM 633 C CA . ALA A 1 89 ? 3.081 13.939 0.743 1.00 94.50 89 ALA A CA 1
ATOM 634 C C . ALA A 1 89 ? 3.839 13.450 -0.503 1.00 94.50 89 ALA A C 1
ATOM 636 O O . ALA A 1 89 ? 3.376 13.677 -1.621 1.00 94.50 89 ALA A O 1
ATOM 637 N N . ASP A 1 90 ? 4.957 12.740 -0.316 1.00 94.44 90 ASP A N 1
ATOM 638 C CA . ASP A 1 90 ? 5.713 12.152 -1.426 1.00 94.44 90 ASP A CA 1
ATOM 639 C C . ASP A 1 90 ? 4.934 11.036 -2.127 1.00 94.44 90 ASP A C 1
ATOM 641 O O . ASP A 1 90 ? 5.172 10.787 -3.296 1.00 94.44 90 ASP A O 1
ATOM 645 N N . TYR A 1 91 ? 3.996 10.356 -1.467 1.00 94.00 91 TYR A N 1
ATOM 646 C CA . TYR A 1 91 ? 3.205 9.301 -2.106 1.00 94.00 91 TYR A CA 1
ATOM 647 C C . TYR A 1 91 ? 2.032 9.850 -2.939 1.00 94.00 91 TYR A C 1
ATOM 649 O O . TYR A 1 91 ? 1.598 9.217 -3.902 1.00 94.00 91 TYR A O 1
ATOM 657 N N . LEU A 1 92 ? 1.525 11.049 -2.619 1.00 90.69 92 LEU A N 1
ATOM 658 C CA . LEU A 1 92 ? 0.267 11.568 -3.178 1.00 90.69 92 LEU A CA 1
ATOM 659 C C . LEU A 1 92 ? 0.249 11.693 -4.703 1.00 90.69 92 LEU A C 1
ATOM 661 O O . LEU A 1 92 ? -0.809 11.536 -5.308 1.00 90.69 92 LEU A O 1
ATOM 665 N N . PHE A 1 93 ? 1.395 11.946 -5.344 1.00 86.50 93 PHE A N 1
ATOM 666 C CA . PHE A 1 93 ? 1.453 12.083 -6.806 1.00 86.50 93 PHE A CA 1
ATOM 667 C C . PHE A 1 93 ? 1.105 10.784 -7.551 1.00 86.50 93 PHE A C 1
ATOM 669 O O . PHE A 1 93 ? 0.879 10.814 -8.760 1.00 86.50 93 PHE A O 1
ATOM 676 N N . ARG A 1 94 ? 1.078 9.653 -6.837 1.00 86.31 94 ARG A N 1
ATOM 677 C CA . ARG A 1 94 ? 0.796 8.313 -7.364 1.00 86.31 94 ARG A CA 1
ATOM 678 C C . ARG A 1 94 ? -0.679 7.932 -7.222 1.00 86.31 94 ARG A C 1
ATOM 680 O O . ARG A 1 94 ? -1.108 6.929 -7.783 1.00 86.31 94 ARG A O 1
ATOM 687 N N . MET A 1 95 ? -1.466 8.730 -6.498 1.00 86.88 95 MET A N 1
ATOM 688 C CA . MET A 1 95 ? -2.866 8.435 -6.212 1.00 86.88 95 MET A CA 1
ATOM 689 C C . MET A 1 95 ? -3.806 9.101 -7.212 1.00 86.88 95 MET A C 1
ATOM 691 O O . MET A 1 95 ? -3.715 10.296 -7.481 1.00 86.88 95 MET A O 1
ATOM 695 N N . THR A 1 96 ? -4.765 8.329 -7.713 1.00 85.31 96 THR A N 1
ATOM 696 C CA . THR A 1 96 ? -5.815 8.814 -8.624 1.00 85.31 96 THR A CA 1
ATOM 697 C C . THR A 1 96 ? -7.219 8.696 -8.035 1.00 85.31 96 THR A C 1
ATOM 699 O O . THR A 1 96 ? -8.157 9.278 -8.575 1.00 85.31 96 THR A O 1
ATOM 702 N N . VAL A 1 97 ? -7.366 7.967 -6.924 1.00 92.88 97 VAL A N 1
ATOM 703 C CA . VAL A 1 97 ? -8.647 7.720 -6.253 1.00 92.88 97 VAL A CA 1
ATOM 704 C C . VAL A 1 97 ? -8.990 8.913 -5.352 1.00 92.88 97 VAL A C 1
ATOM 706 O O . VAL A 1 97 ? -8.209 9.217 -4.445 1.00 92.88 97 VAL A O 1
ATOM 709 N N . PRO A 1 98 ? -10.135 9.591 -5.562 1.00 88.06 98 PRO A N 1
ATOM 710 C CA . PRO A 1 98 ? -10.580 10.672 -4.684 1.00 88.06 98 PRO A CA 1
ATOM 711 C C . PRO A 1 98 ? -10.708 10.218 -3.224 1.00 88.06 98 PRO A C 1
ATOM 713 O O . PRO A 1 98 ? -11.142 9.099 -2.958 1.00 88.06 98 PRO A O 1
ATOM 716 N N . GLY A 1 99 ? -10.339 11.080 -2.274 1.00 87.56 99 GLY A N 1
ATOM 717 C CA . GLY A 1 99 ? -10.403 10.791 -0.835 1.00 87.56 99 GLY A CA 1
ATOM 718 C C . GLY A 1 99 ? -9.189 10.031 -0.293 1.00 87.56 99 GLY A C 1
ATOM 719 O O . GLY A 1 99 ? -8.847 10.165 0.877 1.00 87.56 99 GLY A O 1
ATOM 720 N N . ALA A 1 100 ? -8.500 9.248 -1.125 1.00 91.19 100 ALA A N 1
ATOM 721 C CA . ALA A 1 100 ? -7.354 8.457 -0.691 1.00 91.19 100 ALA A CA 1
ATOM 722 C C . ALA A 1 100 ? -6.142 9.312 -0.224 1.00 91.19 100 ALA A C 1
ATOM 724 O O . ALA A 1 100 ? -5.517 8.942 0.774 1.00 91.19 100 ALA A O 1
ATOM 725 N N . PRO A 1 101 ? -5.827 10.471 -0.847 1.00 93.19 101 PRO A N 1
ATOM 726 C CA . PRO A 1 101 ? -4.815 11.399 -0.332 1.00 93.19 101 PRO A CA 1
ATOM 727 C C . PRO A 1 101 ? -5.087 11.907 1.089 1.00 93.19 101 PRO A C 1
ATOM 729 O O . PRO A 1 101 ? -4.172 11.998 1.913 1.00 93.19 101 PRO A O 1
ATOM 732 N N . GLU A 1 102 ? -6.342 12.231 1.392 1.00 93.88 102 GLU A N 1
ATOM 733 C CA . GLU A 1 102 ? -6.777 12.711 2.702 1.00 93.88 102 GLU A CA 1
ATOM 734 C C . GLU A 1 102 ? -6.626 11.619 3.765 1.00 93.88 102 GLU A C 1
ATOM 736 O O . GLU A 1 102 ? -6.185 11.901 4.877 1.00 93.88 102 GLU A O 1
ATOM 741 N N . VAL A 1 103 ? -6.901 10.362 3.402 1.00 94.62 103 VAL A N 1
ATOM 742 C CA . VAL A 1 103 ? -6.682 9.212 4.290 1.00 94.62 103 VAL A CA 1
ATOM 743 C C . VAL A 1 103 ? -5.205 9.054 4.641 1.00 94.62 103 VAL A C 1
ATOM 745 O O . VAL A 1 103 ? -4.871 8.966 5.819 1.00 94.62 103 VAL A O 1
ATOM 748 N N . LEU A 1 104 ? -4.301 9.066 3.653 1.00 95.75 104 LEU A N 1
ATOM 749 C CA . LEU A 1 104 ? -2.868 8.885 3.927 1.00 95.75 104 LEU A CA 1
ATOM 750 C C . LEU A 1 104 ? -2.269 10.035 4.742 1.00 95.75 104 LEU A C 1
ATOM 752 O O . LEU A 1 104 ? -1.400 9.810 5.579 1.00 95.75 104 LEU A O 1
ATOM 756 N N . THR A 1 105 ? -2.710 11.269 4.495 1.00 95.75 105 THR A N 1
ATOM 757 C CA . THR A 1 105 ? -2.198 12.450 5.209 1.00 95.75 105 THR A CA 1
ATOM 758 C C . THR A 1 105 ? -2.803 12.630 6.599 1.00 95.75 105 THR A C 1
ATOM 760 O O . THR A 1 105 ? -2.166 13.247 7.450 1.00 95.75 105 THR A O 1
ATOM 763 N N . GLY A 1 106 ? -4.009 12.103 6.833 1.00 95.06 106 GLY A N 1
ATOM 764 C CA . GLY A 1 106 ? -4.697 12.137 8.124 1.00 95.06 106 GLY A CA 1
ATOM 765 C C . GLY A 1 106 ? -4.434 10.928 9.024 1.00 95.06 106 GLY A C 1
ATOM 766 O O . GLY A 1 106 ? -4.879 10.936 10.170 1.00 95.06 106 GLY A O 1
ATOM 767 N N . ALA A 1 107 ? -3.745 9.899 8.528 1.00 96.75 107 ALA A N 1
ATOM 768 C CA . ALA A 1 107 ? -3.462 8.685 9.282 1.00 96.75 107 ALA A CA 1
ATOM 769 C C . ALA A 1 107 ? -2.576 8.963 10.509 1.00 96.75 107 ALA A C 1
ATOM 771 O O . ALA A 1 107 ? -1.564 9.659 10.417 1.00 96.75 107 ALA A O 1
ATOM 772 N N . GLU A 1 108 ? -2.936 8.375 11.652 1.00 96.19 108 GLU A N 1
ATOM 773 C CA . GLU A 1 108 ? -2.143 8.452 12.884 1.00 96.19 108 GLU A CA 1
ATOM 774 C C . GLU A 1 108 ? -0.801 7.726 12.731 1.00 96.19 108 GLU A C 1
ATOM 776 O O . GLU A 1 108 ? 0.239 8.218 13.172 1.00 96.19 108 GLU A O 1
ATOM 781 N N . VAL A 1 109 ? -0.822 6.572 12.059 1.00 96.75 109 VAL A N 1
ATOM 782 C CA . VAL A 1 109 ? 0.366 5.781 11.746 1.00 96.75 109 VAL A CA 1
ATOM 783 C C . VAL A 1 109 ? 0.449 5.610 10.237 1.00 96.75 109 VAL A C 1
ATOM 785 O O . VAL A 1 109 ? -0.498 5.155 9.599 1.00 96.75 109 VAL A O 1
ATOM 788 N N . TYR A 1 110 ? 1.594 5.961 9.659 1.00 98.06 110 TYR A N 1
ATOM 789 C CA . TYR A 1 110 ? 1.834 5.889 8.222 1.00 98.06 110 TYR A CA 1
ATOM 790 C C . TYR A 1 110 ? 3.254 5.407 7.938 1.00 98.06 110 TYR A C 1
ATOM 792 O O . TYR A 1 110 ? 4.205 5.814 8.609 1.00 98.06 110 TYR A O 1
ATOM 800 N N . ARG A 1 111 ? 3.404 4.597 6.888 1.00 98.56 111 ARG A N 1
ATOM 801 C CA . ARG A 1 111 ? 4.697 4.284 6.289 1.00 98.56 111 ARG A CA 1
ATOM 802 C C . ARG A 1 111 ? 4.594 4.188 4.776 1.00 98.56 111 ARG A C 1
ATOM 804 O O . ARG A 1 111 ? 3.827 3.385 4.253 1.00 98.56 111 ARG A O 1
ATOM 811 N N . GLY A 1 112 ? 5.410 4.977 4.085 1.00 98.31 112 GLY A N 1
ATOM 812 C CA . GLY A 1 112 ? 5.581 4.918 2.639 1.00 98.31 112 GLY A CA 1
ATOM 813 C C . GLY A 1 112 ? 6.943 4.342 2.278 1.00 98.31 112 GLY A C 1
ATOM 814 O O . GLY A 1 112 ? 7.930 4.618 2.953 1.00 98.31 112 GLY A O 1
ATOM 815 N N . CYS A 1 113 ? 7.012 3.570 1.202 1.00 98.56 113 CYS A N 1
ATOM 816 C CA . CYS A 1 113 ? 8.209 2.866 0.765 1.00 98.56 113 CYS A CA 1
ATOM 817 C C . CYS A 1 113 ? 8.313 2.881 -0.762 1.00 98.56 113 CYS A C 1
ATOM 819 O O . CYS A 1 113 ? 7.298 2.788 -1.454 1.00 98.56 113 CYS A O 1
ATOM 821 N N . SER A 1 114 ? 9.533 2.956 -1.295 1.00 98.38 114 SER A N 1
ATOM 822 C CA . SER A 1 114 ? 9.776 2.982 -2.740 1.00 98.38 114 SER A CA 1
ATOM 823 C C . SER A 1 114 ? 10.909 2.051 -3.154 1.00 98.38 114 SER A C 1
ATOM 825 O O . SER A 1 114 ? 11.982 2.042 -2.544 1.00 98.38 114 SER A O 1
ATOM 827 N N . TRP A 1 115 ? 10.689 1.313 -4.240 1.00 98.56 115 TRP A N 1
ATOM 828 C CA . TRP A 1 115 ? 11.692 0.484 -4.903 1.00 98.56 115 TRP A CA 1
ATOM 829 C C . TRP A 1 115 ? 11.681 0.753 -6.402 1.00 98.56 115 TRP A C 1
ATOM 831 O O . TRP A 1 115 ? 10.675 1.160 -6.984 1.00 98.56 115 TRP A O 1
ATOM 841 N N . GLY A 1 116 ? 12.798 0.476 -7.060 1.00 97.88 116 GLY A N 1
ATOM 842 C CA . GLY A 1 116 ? 12.859 0.567 -8.510 1.00 97.88 116 GLY A CA 1
ATOM 843 C C . GLY A 1 116 ? 14.213 0.196 -9.072 1.00 97.88 116 GLY A C 1
ATOM 844 O O . GLY A 1 116 ? 15.087 -0.303 -8.364 1.00 97.88 116 GLY A O 1
ATOM 845 N N . VAL A 1 117 ? 14.383 0.436 -10.367 1.00 97.69 117 VAL A N 1
ATOM 846 C CA . VAL A 1 117 ? 15.644 0.191 -11.066 1.00 97.69 117 VAL A CA 1
ATOM 847 C C . VAL A 1 117 ? 16.383 1.523 -11.240 1.00 97.69 117 VAL A C 1
ATOM 849 O O . VAL A 1 117 ? 15.825 2.450 -11.826 1.00 97.69 117 VAL A O 1
ATOM 852 N N . PRO A 1 118 ? 17.633 1.666 -10.764 1.00 96.75 118 PRO A N 1
ATOM 853 C CA . PRO A 1 118 ? 18.391 2.902 -10.941 1.00 96.75 118 PRO A CA 1
ATOM 854 C C . PRO A 1 118 ? 18.537 3.293 -12.417 1.00 96.75 118 PRO A C 1
ATOM 856 O O . PRO A 1 118 ? 18.875 2.454 -13.251 1.00 96.75 118 PRO A O 1
ATOM 859 N N . ASN A 1 119 ? 18.364 4.583 -12.722 1.00 95.00 119 ASN A N 1
ATOM 860 C CA . ASN A 1 119 ? 18.402 5.134 -14.088 1.00 95.00 119 ASN A CA 1
ATOM 861 C C . ASN A 1 119 ? 17.334 4.546 -15.034 1.00 95.00 119 ASN A C 1
ATOM 863 O O . ASN A 1 119 ? 17.553 4.460 -16.242 1.00 95.00 119 ASN A O 1
ATOM 867 N N . SER A 1 120 ? 16.195 4.131 -14.482 1.00 93.44 120 SER A N 1
ATOM 868 C CA . SER A 1 120 ? 15.016 3.664 -15.209 1.00 93.44 120 SER A CA 1
ATOM 869 C C . SER A 1 120 ? 13.772 4.353 -14.651 1.00 93.44 120 SER A C 1
ATOM 871 O O . SER A 1 120 ? 13.749 4.731 -13.481 1.00 93.44 120 SER A O 1
ATOM 873 N N . ASP A 1 121 ? 12.724 4.459 -15.465 1.00 88.94 121 ASP A N 1
ATOM 874 C CA . ASP A 1 121 ? 11.402 4.921 -15.020 1.00 88.94 121 ASP A CA 1
ATOM 875 C C . ASP A 1 121 ? 10.612 3.808 -14.298 1.00 88.94 121 ASP A C 1
ATOM 877 O O . ASP A 1 121 ? 9.533 4.037 -13.752 1.00 88.94 121 ASP A O 1
ATOM 881 N N . GLY A 1 122 ? 11.154 2.585 -14.270 1.00 92.75 122 GLY A N 1
ATOM 882 C CA . GLY A 1 122 ? 10.567 1.451 -13.567 1.00 92.75 122 GLY A CA 1
ATOM 883 C C . GLY A 1 122 ? 10.688 1.585 -12.048 1.00 92.75 122 GLY A C 1
ATOM 884 O O . GLY A 1 122 ? 11.779 1.440 -11.488 1.00 92.75 122 GLY A O 1
ATOM 885 N N . SER A 1 123 ? 9.550 1.775 -11.381 1.00 96.12 123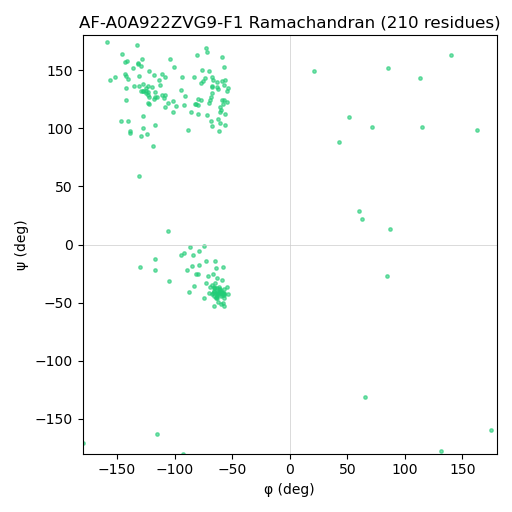 SER A N 1
ATOM 886 C CA . SER A 1 123 ? 9.424 1.738 -9.922 1.00 96.12 123 SER A CA 1
ATOM 887 C C . SER A 1 123 ? 8.079 1.161 -9.487 1.00 96.12 123 SER A C 1
ATOM 889 O O . SER A 1 123 ? 7.127 1.106 -10.268 1.00 96.12 123 SER A O 1
ATOM 891 N N . PHE A 1 124 ? 7.999 0.783 -8.219 1.00 97.69 124 PHE A N 1
ATOM 892 C CA . PHE A 1 124 ? 6.740 0.606 -7.510 1.00 97.69 124 PHE A CA 1
ATOM 893 C C . PHE A 1 124 ? 6.864 1.242 -6.128 1.00 97.69 124 PHE A C 1
ATOM 895 O O . PHE A 1 124 ? 7.962 1.341 -5.568 1.00 97.69 124 PHE A O 1
ATOM 902 N N . ALA A 1 125 ? 5.743 1.691 -5.583 1.00 98.31 125 ALA A N 1
ATOM 903 C CA . ALA A 1 125 ? 5.694 2.226 -4.236 1.00 98.31 125 ALA A CA 1
ATOM 904 C C . ALA A 1 125 ? 4.572 1.563 -3.443 1.00 98.31 125 ALA A C 1
ATOM 906 O O . ALA A 1 125 ? 3.596 1.057 -3.997 1.00 98.31 125 ALA A O 1
ATOM 907 N N . LEU A 1 126 ? 4.757 1.541 -2.131 1.00 98.69 126 LEU A N 1
ATOM 908 C CA . LEU A 1 126 ? 3.841 0.966 -1.160 1.00 98.69 126 LEU A CA 1
ATOM 909 C C . LEU A 1 126 ? 3.582 2.010 -0.077 1.00 98.69 126 LEU A C 1
ATOM 911 O O . LEU A 1 126 ? 4.531 2.576 0.458 1.00 98.69 126 LEU A O 1
ATOM 915 N N . ALA A 1 127 ? 2.324 2.222 0.274 1.00 98.56 127 ALA A N 1
ATOM 916 C CA . ALA A 1 127 ? 1.914 2.960 1.455 1.00 98.56 127 ALA A CA 1
ATOM 917 C C . ALA A 1 127 ? 1.098 2.041 2.364 1.00 98.56 127 ALA A C 1
ATOM 919 O O . ALA A 1 127 ? 0.224 1.314 1.898 1.00 98.56 127 ALA A O 1
ATOM 920 N N . VAL A 1 128 ? 1.376 2.088 3.662 1.00 98.62 128 VAL A N 1
ATOM 921 C CA . VAL A 1 128 ? 0.575 1.451 4.707 1.00 98.62 128 VAL A CA 1
ATOM 922 C C . VAL A 1 128 ? 0.161 2.535 5.688 1.00 98.62 128 VAL A C 1
ATOM 924 O O . VAL A 1 128 ? 0.998 3.334 6.110 1.00 98.62 128 VAL A O 1
ATOM 927 N N . ALA A 1 129 ? -1.116 2.584 6.039 1.00 98.31 129 ALA A N 1
ATOM 928 C CA . ALA A 1 129 ? -1.669 3.618 6.897 1.00 98.31 129 ALA A CA 1
ATOM 929 C C . ALA A 1 129 ? -2.735 3.047 7.833 1.00 98.31 129 ALA A C 1
ATOM 931 O O . ALA A 1 129 ? -3.479 2.149 7.446 1.00 98.31 129 ALA A O 1
ATOM 932 N N . SER A 1 130 ? -2.833 3.595 9.042 1.00 97.56 130 SER A N 1
ATOM 933 C CA . SER A 1 130 ? -3.984 3.372 9.917 1.00 97.56 130 SER A CA 1
ATOM 934 C C . SER A 1 130 ? -5.227 4.035 9.325 1.00 97.56 130 SER A C 1
ATOM 936 O O . SER A 1 130 ? -5.153 5.196 8.911 1.00 97.56 130 SER A O 1
ATOM 938 N N . ILE A 1 131 ? -6.365 3.350 9.343 1.00 97.06 131 ILE A N 1
ATOM 939 C CA . ILE A 1 131 ? -7.664 3.903 8.944 1.00 97.06 131 ILE A CA 1
ATOM 940 C C . ILE A 1 131 ? -8.736 3.575 9.979 1.00 97.06 131 ILE A C 1
ATOM 942 O O . ILE A 1 131 ? -8.495 2.820 10.911 1.00 97.06 131 ILE A O 1
ATOM 946 N N . THR A 1 132 ? -9.917 4.171 9.817 1.00 95.19 132 THR A N 1
ATOM 947 C CA . THR A 1 132 ? -11.114 3.803 10.582 1.00 95.19 132 THR A CA 1
ATOM 948 C C . THR A 1 132 ? -12.074 2.981 9.717 1.00 95.19 132 THR A C 1
ATOM 950 O O . THR A 1 132 ? -12.060 3.144 8.490 1.00 95.19 132 THR A O 1
ATOM 953 N N . PRO A 1 133 ? -13.002 2.207 10.314 1.00 94.44 133 PRO A N 1
ATOM 954 C CA . PRO A 1 133 ? -14.012 1.460 9.557 1.00 94.44 133 PRO A CA 1
ATOM 955 C C . PRO A 1 133 ? -14.878 2.358 8.655 1.00 94.44 133 PRO A C 1
ATOM 957 O O . PRO A 1 133 ? -15.187 2.018 7.513 1.00 94.44 133 PRO A O 1
ATOM 960 N N . GLU A 1 134 ? -15.230 3.559 9.134 1.00 95.62 134 GLU A N 1
ATOM 961 C CA . GLU A 1 134 ? -15.982 4.558 8.357 1.00 95.62 134 GLU A CA 1
ATOM 962 C C . GLU A 1 134 ? -15.197 5.033 7.123 1.00 95.62 134 GLU A C 1
ATOM 964 O O . GLU A 1 134 ? -15.738 5.136 6.015 1.00 95.62 134 GLU A O 1
ATOM 969 N N . THR A 1 135 ? -13.898 5.277 7.307 1.00 96.38 135 THR A N 1
ATOM 970 C CA . THR A 1 135 ? -12.988 5.665 6.226 1.00 96.38 135 THR A CA 1
ATOM 971 C C . THR A 1 135 ? -12.811 4.522 5.227 1.00 96.38 135 THR A C 1
ATOM 973 O O . THR A 1 135 ? -12.859 4.758 4.020 1.00 96.38 135 THR A O 1
ATOM 976 N N . SER A 1 136 ? -12.675 3.284 5.715 1.00 96.25 136 SER A N 1
ATOM 977 C CA . SER A 1 136 ? -12.591 2.071 4.896 1.00 96.25 136 SER A CA 1
ATOM 978 C C . SER A 1 136 ? -13.810 1.933 3.985 1.00 96.25 136 SER A C 1
ATOM 980 O O . SER A 1 136 ? -13.664 1.861 2.765 1.00 96.25 136 SER A O 1
ATOM 982 N N . GLY A 1 137 ? -15.026 1.997 4.539 1.00 95.94 137 GLY A N 1
ATOM 983 C CA . GLY A 1 137 ? -16.263 1.895 3.755 1.00 95.94 137 GLY A CA 1
ATOM 984 C C . GLY A 1 137 ? -16.420 3.008 2.709 1.00 95.94 137 GLY A C 1
ATOM 985 O O . GLY A 1 137 ? -16.847 2.757 1.575 1.00 95.94 137 GLY A O 1
ATOM 986 N N . SER A 1 138 ? -16.017 4.233 3.056 1.00 96.50 138 SER A N 1
ATOM 987 C CA . SER A 1 138 ? -16.023 5.371 2.128 1.00 96.50 138 SER A CA 1
ATOM 988 C C . SER A 1 138 ? -15.029 5.170 0.979 1.00 96.50 138 SER A C 1
ATOM 990 O O . SER A 1 138 ? -15.372 5.381 -0.186 1.00 96.50 138 SER A O 1
ATOM 992 N N . LEU A 1 139 ? -13.816 4.698 1.285 1.00 97.12 139 LEU A N 1
ATOM 993 C CA . LEU A 1 139 ? -12.774 4.462 0.290 1.00 97.12 139 LEU A CA 1
ATOM 994 C C . LEU A 1 139 ? -13.107 3.278 -0.629 1.00 97.12 139 LEU A C 1
ATOM 996 O O . LEU A 1 139 ? -12.867 3.366 -1.828 1.00 97.12 139 LEU A O 1
ATOM 1000 N N . GLN A 1 140 ? -13.729 2.212 -0.117 1.00 97.38 140 GLN A N 1
ATOM 1001 C CA . GLN A 1 140 ? -14.228 1.104 -0.944 1.00 97.38 140 GLN A CA 1
ATOM 1002 C C . GLN A 1 140 ? -15.245 1.582 -1.991 1.00 97.38 140 GLN A C 1
ATOM 1004 O O . GLN A 1 140 ? -15.181 1.182 -3.154 1.00 97.38 140 GLN A O 1
ATOM 1009 N N . SER A 1 141 ? -16.150 2.485 -1.601 1.00 96.69 141 SER A N 1
ATOM 1010 C CA . SER A 1 141 ? -17.116 3.086 -2.530 1.00 96.69 141 SER A CA 1
ATOM 1011 C C . SER A 1 141 ? -16.409 3.924 -3.602 1.00 96.69 141 SER A C 1
ATOM 1013 O O . SER A 1 141 ? -16.680 3.761 -4.791 1.00 96.69 141 SER A O 1
ATOM 1015 N N . ALA A 1 142 ? -15.437 4.751 -3.200 1.00 97.50 142 ALA A N 1
ATOM 1016 C CA . ALA A 1 142 ? -14.639 5.557 -4.125 1.00 97.50 142 ALA A CA 1
ATOM 1017 C C . ALA A 1 142 ? -13.800 4.700 -5.095 1.00 97.50 142 ALA A C 1
ATOM 1019 O O . ALA A 1 142 ? -13.676 5.041 -6.270 1.00 97.50 142 ALA A O 1
ATOM 1020 N N . LEU A 1 143 ? -13.256 3.570 -4.634 1.00 97.75 143 LEU A N 1
ATOM 1021 C CA . LEU A 1 143 ? -12.511 2.616 -5.461 1.00 97.75 143 LEU A CA 1
ATOM 1022 C C . LEU A 1 143 ? -13.406 1.979 -6.530 1.00 97.75 143 LEU A C 1
ATOM 1024 O O . LEU A 1 143 ? -13.029 1.940 -7.703 1.00 97.75 143 LEU A O 1
ATOM 1028 N N . ALA A 1 144 ? -14.607 1.537 -6.150 1.00 97.50 144 ALA A N 1
ATOM 1029 C CA . ALA A 1 144 ? -15.581 0.994 -7.092 1.00 97.50 144 ALA A CA 1
ATOM 1030 C C . ALA A 1 144 ? -15.976 2.027 -8.164 1.00 97.50 144 ALA A C 1
ATOM 1032 O O . ALA A 1 144 ? -16.005 1.709 -9.353 1.00 97.50 144 ALA A O 1
ATOM 1033 N N . GLU A 1 145 ? -16.231 3.276 -7.762 1.00 97.06 145 GLU A N 1
ATOM 1034 C CA . GLU A 1 145 ? -16.540 4.379 -8.683 1.00 97.06 145 GLU A CA 1
ATOM 1035 C C . GLU A 1 145 ? -15.364 4.728 -9.606 1.00 97.06 145 GLU A C 1
ATOM 1037 O O . GLU A 1 145 ? -15.570 5.067 -10.772 1.00 97.06 145 GLU A O 1
ATOM 1042 N N . ALA A 1 146 ? -14.130 4.589 -9.113 1.00 96.19 146 ALA A N 1
ATOM 1043 C CA . ALA A 1 146 ? -12.907 4.761 -9.893 1.00 96.19 146 ALA A CA 1
ATOM 1044 C C . ALA A 1 146 ? -12.617 3.588 -10.855 1.00 96.19 146 ALA A C 1
ATOM 1046 O O . ALA A 1 146 ? -11.644 3.643 -11.606 1.00 96.19 146 ALA A O 1
ATOM 1047 N N . GLY A 1 147 ? -13.456 2.545 -10.868 1.00 96.31 147 GLY A N 1
ATOM 1048 C CA . GLY A 1 147 ? -13.346 1.410 -11.785 1.00 96.31 147 GLY A CA 1
ATOM 1049 C C . GLY A 1 147 ? -12.438 0.279 -11.303 1.00 96.31 147 GLY A C 1
ATOM 1050 O O . GLY A 1 147 ? -12.096 -0.598 -12.099 1.00 96.31 147 GLY A O 1
ATOM 1051 N N . PHE A 1 148 ? -12.052 0.269 -10.023 1.00 97.56 148 PHE A N 1
ATOM 1052 C CA . PHE A 1 148 ? -11.346 -0.869 -9.437 1.00 97.56 148 PHE A CA 1
ATOM 1053 C C . PHE A 1 148 ? -12.273 -2.084 -9.356 1.00 97.56 148 PHE A C 1
ATOM 1055 O O . PHE A 1 148 ? -13.467 -1.973 -9.071 1.00 97.56 148 PHE A O 1
ATOM 1062 N N . SER A 1 149 ? -11.705 -3.267 -9.569 1.00 97.62 149 SER A N 1
ATOM 1063 C CA . SER A 1 149 ? -12.380 -4.538 -9.311 1.00 97.62 149 SER A CA 1
ATOM 1064 C C . SER A 1 149 ? -12.086 -4.976 -7.883 1.00 97.62 149 SER A C 1
ATOM 1066 O O . SER A 1 149 ? -10.926 -5.000 -7.486 1.00 97.62 149 SER A O 1
ATOM 1068 N N . GLY A 1 150 ? -13.127 -5.288 -7.111 1.00 96.81 150 GLY A N 1
ATOM 1069 C CA . GLY A 1 150 ? -13.015 -5.608 -5.688 1.00 96.81 150 GLY A CA 1
ATOM 1070 C C . GLY A 1 150 ? -13.471 -7.022 -5.344 1.00 96.81 150 GLY A C 1
ATOM 1071 O O . GLY A 1 150 ? -14.435 -7.527 -5.918 1.00 96.81 150 GLY A O 1
ATOM 1072 N N . THR A 1 151 ? -1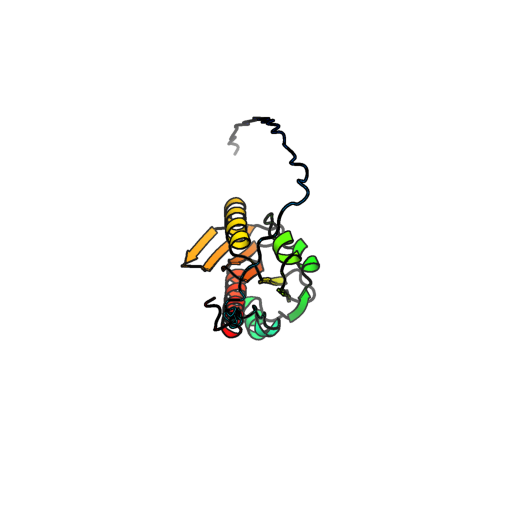2.817 -7.639 -4.363 1.00 97.94 151 THR A N 1
ATOM 1073 C CA . THR A 1 151 ? -13.288 -8.836 -3.657 1.00 97.94 151 THR A CA 1
ATOM 1074 C C . THR A 1 151 ? -13.314 -8.553 -2.161 1.00 97.94 151 THR A C 1
ATOM 1076 O O . THR A 1 151 ? -12.362 -8.000 -1.619 1.00 97.94 151 THR A O 1
ATOM 1079 N N . ILE A 1 152 ? -14.394 -8.945 -1.487 1.00 97.31 152 ILE A N 1
ATOM 1080 C CA . ILE A 1 152 ? -14.561 -8.774 -0.039 1.00 97.31 152 ILE A CA 1
ATOM 1081 C C . ILE A 1 152 ? -14.675 -10.158 0.600 1.00 97.31 152 ILE A C 1
ATOM 1083 O O . ILE A 1 152 ? -15.445 -10.999 0.129 1.00 97.31 152 ILE A O 1
ATOM 1087 N N . SER A 1 153 ? -13.914 -10.397 1.666 1.00 94.81 153 SER A N 1
ATOM 1088 C CA . SER A 1 153 ? -13.930 -11.642 2.435 1.00 94.81 153 SER A CA 1
ATOM 1089 C C . SER A 1 153 ? -13.844 -11.337 3.928 1.00 94.81 153 SER A C 1
ATOM 1091 O O . SER A 1 153 ? -12.753 -11.159 4.467 1.00 94.81 153 SER A O 1
ATOM 1093 N N . GLY A 1 154 ? -14.996 -11.318 4.603 1.00 92.56 154 GLY A N 1
ATOM 1094 C CA . GLY A 1 154 ? -15.076 -10.808 5.974 1.00 92.56 154 GLY A CA 1
ATOM 1095 C C . GLY A 1 154 ? -14.763 -9.313 5.986 1.00 92.56 154 GLY A C 1
ATOM 1096 O O . GLY A 1 154 ? -15.287 -8.586 5.144 1.00 92.56 154 GLY A O 1
ATOM 1097 N N . ASP A 1 155 ? -13.871 -8.900 6.881 1.00 91.88 155 ASP A N 1
ATOM 1098 C CA . ASP A 1 155 ? -13.478 -7.495 7.053 1.00 91.88 155 ASP A CA 1
ATOM 1099 C C . ASP A 1 155 ? -12.340 -7.077 6.103 1.00 91.88 155 ASP A C 1
ATOM 1101 O O . ASP A 1 155 ? -11.940 -5.920 6.070 1.00 91.88 155 ASP A O 1
ATOM 1105 N N . LEU A 1 156 ? -11.822 -8.011 5.296 1.00 96.81 156 LEU A N 1
ATOM 1106 C CA . LEU A 1 156 ? -10.791 -7.745 4.299 1.00 96.81 156 LEU A CA 1
ATOM 1107 C C . LEU A 1 156 ? -11.426 -7.412 2.945 1.00 96.81 156 LEU A C 1
ATOM 1109 O O . LEU A 1 156 ? -12.088 -8.258 2.332 1.00 96.81 156 LEU A O 1
ATOM 1113 N N . ALA A 1 157 ? -11.152 -6.215 2.437 1.00 98.25 157 ALA A N 1
ATOM 1114 C CA . ALA A 1 157 ? -11.498 -5.793 1.089 1.00 98.25 157 ALA A CA 1
ATOM 1115 C C . ALA A 1 157 ? -10.234 -5.642 0.237 1.00 98.25 157 ALA A C 1
ATOM 1117 O O . ALA A 1 157 ? -9.287 -4.959 0.617 1.00 98.25 157 ALA A O 1
ATOM 1118 N N . TRP A 1 158 ? -10.228 -6.266 -0.935 1.00 98.44 158 TRP A N 1
ATOM 1119 C CA . TRP A 1 158 ? -9.103 -6.275 -1.862 1.00 98.44 158 TRP A CA 1
ATOM 1120 C C . TRP A 1 158 ? -9.536 -5.707 -3.204 1.00 98.44 158 TRP A C 1
ATOM 1122 O O . TRP A 1 158 ? -10.445 -6.249 -3.828 1.00 98.44 158 TRP A O 1
ATOM 1132 N N . TRP A 1 159 ? -8.894 -4.635 -3.655 1.00 98.50 159 TRP A N 1
ATOM 1133 C CA . TRP A 1 159 ? -9.264 -3.895 -4.856 1.00 98.50 159 TRP A CA 1
ATOM 1134 C C . TRP A 1 159 ? -8.072 -3.734 -5.778 1.00 98.50 159 TRP A C 1
ATOM 1136 O O . TRP A 1 159 ? -7.014 -3.283 -5.352 1.00 98.50 159 TRP A O 1
ATOM 1146 N N . ASN A 1 160 ? -8.255 -4.031 -7.056 1.00 97.75 160 ASN A N 1
ATOM 1147 C CA . ASN A 1 160 ? -7.207 -3.926 -8.056 1.00 97.75 160 ASN A CA 1
ATOM 1148 C C . ASN A 1 160 ? -7.685 -3.153 -9.288 1.00 97.75 160 ASN A C 1
ATOM 1150 O O . ASN A 1 160 ? -8.835 -3.259 -9.720 1.00 97.75 160 ASN A O 1
ATOM 1154 N N . LEU A 1 161 ? -6.768 -2.397 -9.877 1.00 96.88 161 LEU A N 1
ATOM 1155 C CA . LEU A 1 161 ? -6.930 -1.748 -11.167 1.00 96.88 161 LEU A CA 1
ATOM 1156 C C . LEU A 1 161 ? -5.701 -2.050 -12.015 1.00 96.88 161 LEU A C 1
ATOM 1158 O O . LEU A 1 161 ? -4.569 -1.950 -11.542 1.00 96.88 161 LEU A O 1
ATOM 1162 N N . GLU A 1 162 ? -5.937 -2.371 -13.280 1.00 96.56 162 GLU A N 1
ATOM 1163 C CA . GLU A 1 162 ? -4.915 -2.361 -14.318 1.00 96.56 162 GLU A CA 1
ATOM 1164 C C . GLU A 1 162 ? -5.417 -1.512 -15.480 1.00 96.56 162 GLU A C 1
ATOM 1166 O O . GLU A 1 162 ? -6.559 -1.656 -15.920 1.00 96.56 162 GLU A O 1
ATOM 1171 N N . ALA A 1 163 ? -4.570 -0.613 -15.965 1.00 94.88 163 ALA A N 1
ATOM 1172 C CA . ALA A 1 163 ? -4.888 0.258 -17.083 1.00 94.88 163 ALA A CA 1
ATOM 1173 C C . ALA A 1 163 ? -3.661 0.481 -17.970 1.00 94.88 163 ALA A C 1
ATOM 1175 O O . ALA A 1 163 ? -2.515 0.364 -17.531 1.00 94.88 163 ALA A O 1
ATOM 1176 N N . GLU A 1 164 ? -3.897 0.848 -19.227 1.00 94.00 164 GLU A N 1
ATOM 1177 C CA . GLU A 1 164 ? -2.833 1.331 -20.103 1.00 94.00 164 GLU A CA 1
ATOM 1178 C C . GLU A 1 164 ? -2.366 2.718 -19.635 1.00 94.00 164 GLU A C 1
ATOM 1180 O O . GLU A 1 164 ? -3.150 3.664 -19.554 1.00 94.00 164 GLU A O 1
ATOM 1185 N N . GLY A 1 165 ? -1.078 2.841 -19.320 1.00 88.69 165 GLY A N 1
ATOM 1186 C CA . GLY A 1 165 ? -0.407 4.116 -19.096 1.00 88.69 165 GLY A CA 1
ATOM 1187 C C . GLY A 1 165 ? 0.254 4.651 -20.368 1.00 88.69 165 GLY A C 1
ATOM 1188 O O . GLY A 1 165 ? 0.238 4.025 -21.425 1.00 88.69 165 GLY A O 1
ATOM 1189 N N . ALA A 1 166 ? 0.895 5.818 -20.259 1.00 87.00 166 ALA A N 1
ATOM 1190 C CA . ALA A 1 166 ? 1.563 6.461 -21.396 1.00 87.00 166 ALA A CA 1
ATOM 1191 C C . ALA A 1 166 ? 2.735 5.640 -21.968 1.00 87.00 166 ALA A C 1
ATOM 1193 O O . ALA A 1 166 ? 3.040 5.749 -23.155 1.00 87.00 166 ALA A O 1
ATOM 1194 N N . PHE A 1 167 ? 3.392 4.839 -21.122 1.00 86.38 167 PHE A N 1
ATOM 1195 C CA . PHE A 1 167 ? 4.615 4.107 -21.470 1.00 86.38 167 PHE A CA 1
ATOM 1196 C C . PHE A 1 167 ? 4.570 2.613 -21.114 1.00 86.38 167 PHE A C 1
ATOM 1198 O O . PHE A 1 167 ? 5.350 1.835 -21.659 1.00 86.38 167 PHE A O 1
ATOM 1205 N N . SER A 1 168 ? 3.674 2.200 -20.217 1.00 90.00 168 SER A N 1
ATOM 1206 C CA . SER A 1 168 ? 3.541 0.824 -19.727 1.00 90.00 168 SER A CA 1
ATOM 1207 C C . SER A 1 168 ? 2.150 0.598 -19.139 1.00 90.00 168 SER A C 1
ATOM 1209 O O . SER A 1 168 ? 1.380 1.546 -18.988 1.00 90.00 168 SER A O 1
ATOM 1211 N N . LEU A 1 169 ? 1.835 -0.642 -18.759 1.00 92.81 169 LEU A N 1
ATOM 1212 C CA . LEU A 1 169 ? 0.695 -0.899 -17.881 1.00 92.81 169 LEU A CA 1
ATOM 1213 C C . LEU A 1 169 ? 0.928 -0.225 -16.527 1.00 92.81 169 LEU A C 1
ATOM 1215 O O . LEU A 1 169 ? 2.041 -0.243 -15.998 1.00 92.81 169 LEU A O 1
ATOM 1219 N N . VAL A 1 170 ? -0.132 0.352 -15.979 1.00 93.69 170 VAL A N 1
ATOM 1220 C CA . VAL A 1 170 ? -0.181 0.877 -14.618 1.00 93.69 170 VAL A CA 1
ATOM 1221 C C . VAL A 1 170 ? -1.071 -0.052 -13.816 1.00 93.69 170 VAL A C 1
ATOM 1223 O O . VAL A 1 170 ? -2.198 -0.338 -14.216 1.00 93.69 170 VAL A O 1
ATOM 1226 N N . GLY A 1 171 ? -0.537 -0.539 -12.703 1.00 96.25 171 GLY A N 1
ATOM 1227 C CA . GLY A 1 171 ? -1.269 -1.317 -11.722 1.00 96.25 171 GLY A CA 1
ATOM 1228 C C . GLY A 1 171 ? -1.429 -0.528 -10.436 1.00 96.25 171 GLY A C 1
ATOM 1229 O O . GLY A 1 171 ? -0.524 0.210 -10.043 1.00 96.25 171 GLY A O 1
ATOM 1230 N N . ALA A 1 172 ? -2.551 -0.731 -9.760 1.00 97.62 172 ALA A N 1
ATOM 1231 C CA . ALA A 1 172 ? -2.751 -0.280 -8.394 1.00 97.62 172 ALA A CA 1
ATOM 1232 C C . ALA A 1 172 ? -3.547 -1.332 -7.622 1.00 97.62 172 ALA A C 1
ATOM 1234 O O . ALA A 1 172 ? -4.550 -1.836 -8.127 1.00 97.62 172 ALA A O 1
ATOM 1235 N N . THR A 1 173 ? -3.103 -1.647 -6.410 1.00 98.50 173 THR A N 1
ATOM 1236 C CA . THR A 1 173 ? -3.798 -2.548 -5.490 1.00 98.50 173 THR A CA 1
ATOM 1237 C C . THR A 1 173 ? -4.031 -1.837 -4.167 1.00 98.50 173 THR A C 1
ATOM 1239 O O . THR A 1 173 ? -3.103 -1.261 -3.604 1.00 98.50 173 THR A O 1
ATOM 1242 N N . TYR A 1 174 ? -5.267 -1.890 -3.680 1.00 98.56 174 TYR A N 1
ATOM 1243 C CA . TYR A 1 174 ? -5.693 -1.396 -2.379 1.00 98.56 174 TYR A CA 1
ATOM 1244 C C . TYR A 1 174 ? -6.199 -2.579 -1.558 1.00 98.56 174 TYR A C 1
ATOM 1246 O O . TYR A 1 174 ? -7.088 -3.308 -1.994 1.00 98.56 174 TYR A O 1
ATOM 1254 N N . ILE A 1 175 ? -5.664 -2.751 -0.358 1.00 98.56 175 ILE A N 1
ATOM 1255 C CA . ILE A 1 175 ? -6.171 -3.693 0.635 1.00 98.56 175 ILE A CA 1
ATOM 1256 C C . ILE A 1 175 ? -6.656 -2.869 1.816 1.00 98.56 175 ILE A C 1
ATOM 1258 O O . ILE A 1 175 ? -5.912 -2.035 2.332 1.00 98.56 175 ILE A O 1
ATOM 1262 N N . LEU A 1 176 ? -7.895 -3.093 2.230 1.00 98.19 176 LEU A N 1
ATOM 1263 C CA . LEU A 1 176 ? -8.506 -2.406 3.354 1.00 98.19 176 LEU A CA 1
ATOM 1264 C C . LEU A 1 176 ? -8.987 -3.427 4.377 1.00 98.19 176 LEU A C 1
ATOM 1266 O O . LEU A 1 176 ? -9.597 -4.431 4.009 1.00 98.19 176 LEU A O 1
ATOM 1270 N N . THR A 1 177 ? -8.735 -3.137 5.647 1.00 96.69 177 THR A N 1
ATOM 1271 C CA . THR A 1 177 ? -9.475 -3.706 6.777 1.00 96.69 177 THR A CA 1
ATOM 1272 C C . THR A 1 177 ? -10.227 -2.585 7.498 1.00 96.69 177 THR A C 1
ATOM 1274 O O . THR A 1 177 ? -10.408 -1.496 6.943 1.00 96.69 177 THR A O 1
ATOM 1277 N N . ASP A 1 178 ? -10.671 -2.834 8.724 1.00 94.62 178 ASP A N 1
ATOM 1278 C CA . ASP A 1 178 ? -11.202 -1.806 9.617 1.00 94.62 178 ASP A CA 1
ATOM 1279 C C . ASP A 1 178 ? -10.118 -0.855 10.153 1.00 94.62 178 ASP A C 1
ATOM 1281 O O . ASP A 1 178 ? -10.409 0.316 10.401 1.00 94.62 178 ASP A O 1
ATOM 1285 N N . ASP A 1 179 ? -8.871 -1.328 10.252 1.00 95.94 179 ASP A N 1
ATOM 1286 C CA . ASP A 1 179 ? -7.770 -0.602 10.898 1.00 95.94 179 ASP A CA 1
ATOM 1287 C C . ASP A 1 179 ? -6.620 -0.245 9.951 1.00 95.94 179 ASP A C 1
ATOM 1289 O O . ASP A 1 179 ? -5.848 0.666 10.250 1.00 95.94 179 ASP A O 1
ATOM 1293 N N . VAL A 1 180 ? -6.456 -0.951 8.823 1.00 98.00 180 VAL A N 1
ATOM 1294 C CA . VAL A 1 180 ? -5.323 -0.736 7.911 1.00 98.00 180 VAL A CA 1
ATOM 1295 C C . VAL A 1 180 ? -5.756 -0.504 6.469 1.00 98.00 180 VAL A C 1
ATOM 1297 O O . VAL A 1 180 ? -6.609 -1.199 5.921 1.00 98.00 180 VAL A O 1
ATOM 1300 N N . LEU A 1 181 ? -5.099 0.462 5.837 1.00 98.19 181 LEU A N 1
ATOM 1301 C CA . LEU A 1 181 ? -5.040 0.644 4.397 1.00 98.19 181 LEU A CA 1
ATOM 1302 C C . LEU A 1 181 ? -3.641 0.275 3.914 1.00 98.19 181 LEU A C 1
ATOM 1304 O O . LEU A 1 181 ? -2.651 0.816 4.402 1.00 98.19 181 LEU A O 1
ATOM 1308 N N . ILE A 1 182 ? -3.561 -0.590 2.912 1.00 98.62 182 ILE A N 1
ATOM 1309 C CA . ILE A 1 182 ? -2.343 -0.864 2.153 1.00 98.62 182 ILE A CA 1
ATOM 1310 C C . ILE A 1 182 ? -2.613 -0.471 0.709 1.00 98.62 182 ILE A C 1
ATOM 1312 O O . ILE A 1 182 ? -3.558 -0.966 0.103 1.00 98.62 182 ILE A O 1
ATOM 1316 N N . VAL A 1 183 ? -1.779 0.394 0.144 1.00 98.44 183 VAL A N 1
ATOM 1317 C CA . VAL A 1 183 ? -1.841 0.787 -1.265 1.00 98.44 183 VAL A CA 1
ATOM 1318 C C . VAL A 1 183 ? -0.507 0.482 -1.909 1.00 98.44 183 VAL A C 1
ATOM 1320 O O . VAL A 1 183 ? 0.530 0.892 -1.399 1.00 98.44 183 VAL A O 1
ATOM 1323 N N . CYS A 1 184 ? -0.523 -0.223 -3.033 1.00 98.44 184 CYS A N 1
ATOM 1324 C CA . CYS A 1 184 ? 0.649 -0.393 -3.874 1.00 98.44 184 CYS A CA 1
ATOM 1325 C C . CYS A 1 184 ? 0.342 0.063 -5.295 1.00 98.44 184 CYS A C 1
ATOM 1327 O O . CYS A 1 184 ? -0.658 -0.353 -5.875 1.00 98.44 184 CYS A O 1
ATOM 1329 N N . ASP A 1 185 ? 1.227 0.869 -5.870 1.00 97.25 185 ASP A N 1
ATOM 1330 C CA . ASP A 1 185 ? 1.187 1.271 -7.273 1.00 97.25 185 ASP A CA 1
ATOM 1331 C C . ASP A 1 185 ? 2.489 0.870 -7.975 1.00 97.25 185 ASP A C 1
ATOM 1333 O O . ASP A 1 185 ? 3.561 0.824 -7.364 1.00 97.25 185 ASP A O 1
ATOM 1337 N N . GLY A 1 186 ? 2.408 0.567 -9.266 1.00 96.00 186 GLY A N 1
ATOM 1338 C CA . GLY A 1 186 ? 3.560 0.112 -10.033 1.00 96.00 186 GLY A CA 1
ATOM 1339 C C . GLY A 1 186 ? 3.204 -0.300 -11.454 1.00 96.00 186 GLY A C 1
ATOM 1340 O O . GLY A 1 186 ? 2.181 0.101 -12.011 1.00 96.00 186 GLY A O 1
ATOM 1341 N N . THR A 1 187 ? 4.071 -1.106 -12.066 1.00 93.94 187 THR A N 1
ATOM 1342 C CA . THR A 1 187 ? 3.876 -1.584 -13.442 1.00 93.94 187 THR A CA 1
ATOM 1343 C C . THR A 1 187 ? 3.070 -2.884 -13.457 1.00 93.94 187 THR A C 1
ATOM 1345 O O . THR A 1 187 ? 3.634 -3.959 -13.268 1.00 93.94 187 THR A O 1
ATOM 1348 N N . GLY A 1 188 ? 1.764 -2.775 -13.712 1.00 95.25 188 GLY A N 1
ATOM 1349 C CA . GLY A 1 188 ? 0.834 -3.907 -13.812 1.00 95.25 188 GLY A CA 1
ATOM 1350 C C . GLY A 1 188 ? 0.264 -4.382 -12.471 1.00 95.25 188 GLY A C 1
ATOM 1351 O O . GLY A 1 188 ? 0.877 -4.216 -11.415 1.00 95.25 188 GLY A O 1
ATOM 1352 N N . ALA A 1 189 ? -0.940 -4.953 -12.511 1.00 96.12 189 ALA A N 1
ATOM 1353 C CA . ALA A 1 189 ? -1.665 -5.373 -11.313 1.00 96.12 189 ALA A CA 1
ATOM 1354 C C . ALA A 1 189 ? -1.057 -6.619 -10.659 1.00 96.12 189 ALA A C 1
ATOM 1356 O O . ALA A 1 189 ? -1.046 -6.704 -9.439 1.00 96.12 189 ALA A O 1
ATOM 1357 N N . GLU A 1 190 ? -0.487 -7.551 -11.431 1.00 97.19 190 GLU A N 1
ATOM 1358 C CA . GLU A 1 190 ? 0.168 -8.749 -10.874 1.00 97.19 190 GLU A CA 1
ATOM 1359 C C . GLU A 1 190 ? 1.290 -8.385 -9.885 1.00 97.19 190 GLU A C 1
ATOM 1361 O O . GLU A 1 190 ? 1.418 -8.986 -8.816 1.00 97.19 190 GLU A O 1
ATOM 1366 N N . LEU A 1 191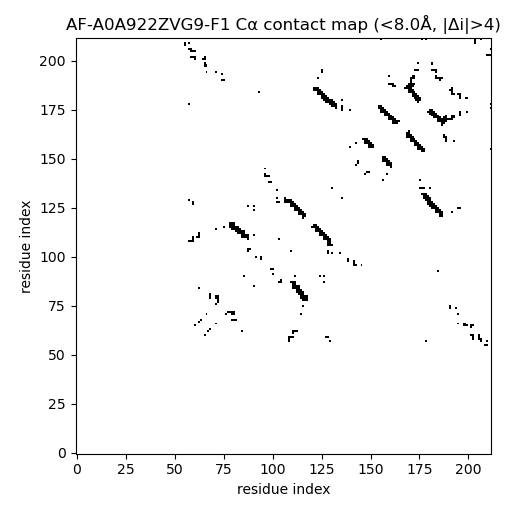 ? 2.085 -7.365 -10.221 1.00 97.75 191 LEU A N 1
ATOM 1367 C CA . LEU A 1 191 ? 3.140 -6.862 -9.348 1.00 97.75 191 LEU A CA 1
ATOM 1368 C C . LEU A 1 191 ? 2.552 -6.232 -8.083 1.00 97.75 191 LEU A C 1
ATOM 1370 O O . LEU A 1 191 ? 2.977 -6.568 -6.979 1.00 97.75 191 LEU A O 1
ATOM 1374 N N . THR A 1 192 ? 1.613 -5.296 -8.230 1.00 98.31 192 THR A N 1
ATOM 1375 C CA . THR A 1 192 ? 1.100 -4.542 -7.078 1.00 98.31 192 THR A CA 1
ATOM 1376 C C . THR A 1 192 ? 0.309 -5.427 -6.124 1.00 98.31 192 THR A C 1
ATOM 1378 O O . THR A 1 192 ? 0.429 -5.257 -4.915 1.00 98.31 192 THR A O 1
ATOM 1381 N N . ASP A 1 193 ? -0.413 -6.416 -6.649 1.00 98.38 193 ASP A N 1
ATOM 1382 C CA . ASP A 1 193 ? -1.126 -7.446 -5.893 1.00 98.38 193 ASP A CA 1
ATOM 1383 C C . ASP A 1 193 ? -0.165 -8.260 -5.017 1.00 98.38 193 ASP A C 1
ATOM 1385 O O . ASP A 1 193 ? -0.305 -8.342 -3.793 1.00 98.38 193 ASP A O 1
ATOM 1389 N N . ALA A 1 194 ? 0.906 -8.762 -5.632 1.00 98.56 194 ALA A N 1
ATOM 1390 C CA . ALA A 1 194 ? 1.948 -9.517 -4.952 1.00 98.56 194 ALA A CA 1
ATOM 1391 C C . ALA A 1 194 ? 2.670 -8.730 -3.851 1.00 98.56 194 ALA A C 1
ATOM 1393 O O . ALA A 1 194 ? 3.057 -9.305 -2.827 1.00 98.56 194 ALA A O 1
ATOM 1394 N N . ILE A 1 195 ? 2.923 -7.442 -4.084 1.00 98.69 195 ILE A N 1
ATOM 1395 C CA . ILE A 1 195 ? 3.614 -6.561 -3.140 1.00 98.69 195 ILE A CA 1
ATOM 1396 C C . ILE A 1 195 ? 2.683 -6.181 -1.984 1.00 98.69 195 ILE A C 1
ATOM 1398 O O . ILE A 1 195 ? 3.084 -6.294 -0.825 1.00 98.69 195 ILE A O 1
ATOM 1402 N N . ALA A 1 196 ? 1.437 -5.801 -2.277 1.00 98.69 196 ALA A N 1
ATOM 1403 C CA . ALA A 1 196 ? 0.444 -5.462 -1.261 1.00 98.69 196 ALA A CA 1
ATOM 1404 C C . ALA A 1 196 ? 0.125 -6.667 -0.361 1.00 98.69 196 ALA A C 1
ATOM 1406 O O . ALA A 1 196 ? 0.116 -6.531 0.861 1.00 98.69 196 ALA A O 1
ATOM 1407 N N . GLY A 1 197 ? -0.026 -7.867 -0.935 1.00 98.56 197 GLY A N 1
ATOM 1408 C CA . GLY A 1 197 ? -0.211 -9.098 -0.163 1.00 98.56 197 GLY A CA 1
ATOM 1409 C C . GLY A 1 197 ? 0.966 -9.414 0.754 1.00 98.56 197 GLY A C 1
ATOM 1410 O O . GLY A 1 197 ? 0.778 -9.760 1.920 1.00 98.56 197 GLY A O 1
ATOM 1411 N N . LYS A 1 198 ? 2.197 -9.214 0.269 1.00 98.75 198 LYS A N 1
ATOM 1412 C CA . LYS A 1 198 ? 3.395 -9.401 1.092 1.00 98.75 198 LYS A CA 1
ATOM 1413 C C . LYS A 1 198 ? 3.440 -8.427 2.274 1.00 98.75 198 LYS A C 1
ATOM 1415 O O . LYS A 1 198 ? 3.805 -8.830 3.380 1.00 98.75 198 LYS A O 1
ATOM 1420 N N . ALA A 1 199 ? 3.052 -7.175 2.045 1.00 98.81 199 ALA A N 1
ATOM 1421 C CA . ALA A 1 199 ? 2.952 -6.170 3.093 1.00 98.81 199 ALA A CA 1
ATOM 1422 C C . ALA A 1 199 ? 1.858 -6.516 4.115 1.00 98.81 199 ALA A C 1
ATOM 1424 O O . ALA A 1 199 ? 2.100 -6.398 5.315 1.00 98.81 199 ALA A O 1
ATOM 1425 N N . LEU A 1 200 ? 0.699 -7.010 3.664 1.00 98.56 200 LEU A N 1
ATOM 1426 C CA . LEU A 1 200 ? -0.384 -7.461 4.541 1.00 98.56 200 LEU A CA 1
ATOM 1427 C C . LEU A 1 200 ? 0.091 -8.559 5.499 1.00 98.56 200 LEU A C 1
ATOM 1429 O O . LEU A 1 200 ? -0.142 -8.460 6.700 1.00 98.56 200 LEU A O 1
ATOM 1433 N N . ASP A 1 201 ? 0.817 -9.562 5.002 1.00 98.50 201 ASP A N 1
ATOM 1434 C CA . ASP A 1 201 ? 1.371 -10.629 5.844 1.00 98.50 201 ASP A CA 1
ATOM 1435 C C . ASP A 1 201 ? 2.329 -10.089 6.919 1.00 98.50 201 ASP A C 1
ATOM 1437 O O . ASP A 1 201 ? 2.319 -10.544 8.068 1.00 98.50 201 ASP A O 1
ATOM 1441 N N . ALA A 1 202 ? 3.158 -9.103 6.566 1.00 98.56 202 ALA A N 1
ATOM 1442 C CA . ALA A 1 202 ? 4.077 -8.465 7.504 1.00 98.56 202 ALA A CA 1
ATOM 1443 C C . ALA A 1 202 ? 3.331 -7.645 8.570 1.00 98.56 202 ALA A C 1
ATOM 1445 O O . ALA A 1 202 ? 3.663 -7.739 9.753 1.00 98.56 202 ALA A O 1
ATOM 1446 N N . VAL A 1 203 ? 2.297 -6.893 8.177 1.00 98.44 203 VAL A N 1
ATOM 1447 C CA . VAL A 1 203 ? 1.440 -6.144 9.109 1.00 98.44 203 VAL A CA 1
ATOM 1448 C C . VAL A 1 203 ? 0.701 -7.102 10.045 1.00 98.44 203 VAL A C 1
ATOM 1450 O O . VAL A 1 203 ? 0.742 -6.908 11.256 1.00 98.44 203 VAL A O 1
ATOM 1453 N N . ARG A 1 204 ? 0.107 -8.185 9.534 1.00 97.50 204 ARG A N 1
ATOM 1454 C CA . ARG A 1 204 ? -0.544 -9.224 10.355 1.00 97.50 204 ARG A CA 1
ATOM 1455 C C . ARG A 1 204 ? 0.405 -9.841 11.372 1.00 97.50 204 ARG A C 1
ATOM 1457 O O . ARG A 1 204 ? 0.055 -10.007 12.535 1.00 97.50 204 ARG A O 1
ATOM 1464 N N . THR A 1 205 ? 1.629 -10.142 10.944 1.00 97.88 205 THR A N 1
ATOM 1465 C CA . THR A 1 205 ? 2.665 -10.707 11.821 1.00 97.88 205 THR A CA 1
ATOM 1466 C C . THR A 1 205 ? 3.020 -9.756 12.966 1.00 97.88 205 THR A C 1
ATOM 1468 O O . THR A 1 205 ? 3.268 -10.209 14.082 1.00 97.88 205 THR A O 1
ATOM 1471 N N . ALA A 1 206 ? 3.034 -8.448 12.704 1.00 97.38 206 ALA A N 1
ATOM 1472 C CA . ALA A 1 206 ? 3.312 -7.430 13.711 1.00 97.38 206 ALA A CA 1
ATOM 1473 C C . ALA A 1 206 ? 2.117 -7.116 14.624 1.00 97.38 206 ALA A C 1
ATOM 1475 O O . ALA A 1 206 ? 2.326 -6.560 15.696 1.00 97.38 206 ALA A O 1
ATOM 1476 N N . ASN A 1 207 ? 0.894 -7.488 14.228 1.00 96.56 207 ASN A N 1
ATOM 1477 C CA . ASN A 1 207 ? -0.342 -7.163 14.943 1.00 96.56 207 ASN A CA 1
ATOM 1478 C C . ASN A 1 207 ? -1.237 -8.403 15.148 1.00 96.56 207 ASN A C 1
ATOM 1480 O O . ASN A 1 207 ? -2.386 -8.420 14.700 1.00 96.56 207 ASN A O 1
ATOM 1484 N N . PRO A 1 208 ? -0.753 -9.462 15.826 1.00 93.38 208 PRO A N 1
ATOM 1485 C CA . PRO A 1 208 ? -1.492 -10.720 15.957 1.00 93.38 208 PRO A CA 1
ATOM 1486 C C . PRO A 1 208 ? -2.809 -10.588 16.740 1.00 93.38 208 PRO A C 1
ATOM 1488 O O . PRO A 1 208 ? -3.678 -11.449 16.613 1.00 93.38 208 PRO A O 1
ATOM 1491 N N . ALA A 1 209 ? -2.966 -9.537 17.549 1.00 89.25 209 ALA A N 1
ATOM 1492 C CA . ALA A 1 209 ? -4.165 -9.291 18.345 1.00 89.25 209 ALA A CA 1
ATOM 1493 C C . ALA A 1 209 ? -5.286 -8.559 17.586 1.00 89.25 209 ALA A C 1
ATOM 1495 O O . ALA A 1 209 ? -6.432 -8.617 18.024 1.00 89.25 209 ALA A O 1
ATOM 1496 N N . LEU A 1 210 ? -4.976 -7.900 16.460 1.00 84.94 210 LEU A N 1
ATOM 1497 C CA . LEU A 1 210 ? -5.945 -7.096 15.703 1.00 84.94 210 LEU A CA 1
ATOM 1498 C C . LEU A 1 210 ? -6.806 -7.920 14.736 1.00 84.94 210 LEU A C 1
ATOM 1500 O O . LEU A 1 210 ? -7.762 -7.403 14.179 1.00 84.94 210 LEU A O 1
ATOM 1504 N N . GLY A 1 211 ? -6.496 -9.206 14.532 1.00 80.62 211 GLY A N 1
ATOM 1505 C CA . GLY A 1 211 ? -7.298 -10.074 13.659 1.00 80.62 211 GLY A CA 1
ATOM 1506 C C . GLY A 1 211 ? -7.329 -9.645 12.185 1.00 80.62 211 GLY A C 1
ATOM 1507 O O . GLY A 1 211 ? -8.254 -10.035 11.475 1.00 80.62 211 GLY A O 1
ATOM 1508 N N . LEU A 1 212 ? -6.332 -8.858 11.752 1.00 82.62 212 LEU A N 1
ATOM 1509 C CA . LEU A 1 212 ? -6.165 -8.357 10.382 1.00 82.62 212 LEU A CA 1
ATOM 1510 C C . LEU A 1 212 ? -6.082 -9.477 9.350 1.00 82.62 212 LEU A C 1
ATOM 1512 O O . LEU A 1 212 ? -5.523 -10.556 9.647 1.00 82.62 212 LEU A O 1
#

Solvent-accessible surface area (backbone atoms only — not comparable to full-atom values): 12948 Å² total; per-residue (Å²): 135,83,92,80,91,84,84,86,78,91,80,91,82,88,79,88,80,88,82,87,78,89,81,82,84,84,89,83,84,90,82,84,88,84,85,89,77,93,75,81,87,67,85,76,78,81,74,71,80,78,74,72,81,81,74,82,76,88,49,80,66,56,60,62,63,28,53,35,63,71,58,48,21,71,71,77,31,93,65,46,44,79,75,45,77,36,53,53,76,71,50,42,87,78,61,84,52,73,67,51,58,58,48,50,68,66,27,91,44,70,49,27,29,35,34,30,33,85,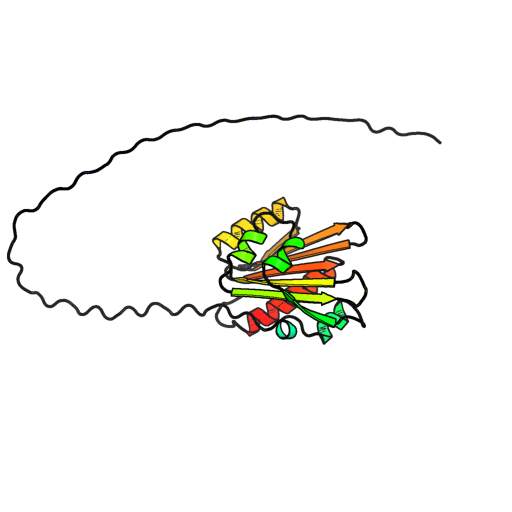99,52,92,54,47,36,38,39,37,40,25,40,48,43,51,71,55,34,57,53,47,54,51,37,38,49,74,70,65,32,52,72,50,76,61,87,68,40,36,42,30,39,34,70,46,87,48,99,88,46,50,35,9,33,20,40,39,33,34,49,51,39,38,35,39,14,38,26,67,25,37,73,50,12,43,57,50,40,51,43,29,50,54,37,36,32,70,63,33,73,86,72,75,108

Sequence (212 aa):
MEGLLMRGRILIGAAAIALLLAGCTPAAEPSTPEASPSVTESPTPTVEPTTEPVVEALTIPECETLVPLAYAVERFGGSTVFFGELTAADYLFRMTVPGAPEVLTGAEVYRGCSWGVPNSDGSFALAVASITPETSGSLQSALAEAGFSGTISGDLAWWNLEAEGAFSLVGATYILTDDVLIVCDGTGAELTDAIAGKALDAVRTANPALGL

Nearest PDB structures (foldseek):
  1vr8-assembly1_A  TM=5.585E-01  e=1.112E-02  Thermotoga maritima
  5fdh-assembly1_B  TM=4.984E-01  e=7.980E-02  Serratia marcescens
  6ksv-assembly1_A  TM=5.383E-01  e=4.137E-02  Streptomyces albidoflavus
  5odz-assembly1_B  TM=5.008E-01  e=1.013E-01  Enterobacter cloacae
  8bji-assembly1_B  TM=4.770E-01  e=2.203E-01  Vibrio nigripulchritudo

Secondary structure (DSSP, 8-state):
------------------------------------------------------PPPP----HHHHS-HHHHHHHH-TT-EEEEEE-HHHHGGG--STTHHHHHHH-SSEEEEEEE-TTSS-EEEEEEEE--HHHHHHHHHHHHHTT-EEEEETTEEEEEEEEE-SSSEEEEEEEE-SSEEEEEEESSHHHHHHHHHHHHHHHHHH-TTTT-